Protein AF-0000000084952410 (afdb_homodimer)

Sequence (304 aa):
MELKVGDRIPNFTAKDTDGNVFDSRDFVGKKALVIYFYPKDNTPGCTTQACGFRDQYEDFKDLGAEVIGISGDDVSSHQKFARQYKLPFILLSDNDRKIRRLFGVPSNMFGLLPGRVTYVTDRNGEIKMIFDSMMASKHIPIALKAIKKLALMELKVGDRIPNFTAKDTDGNVFDSRDFVGKKALVIYFYPKDNTPGCTTQACGFRDQYEDFKDLGAEVIGISGDDVSSHQKFARQYKLPFILLSDNDRKIRRLFGVPSNMFGLLPGRVTYVTDRNGEIKMIFDSMMASKHIPIALKAIKKLAL

Organism: Flavobacterium frigoris (strain PS1) (NCBI:txid1086011)

InterPro domains:
  IPR000866 Alkyl hydroperoxide reductase subunit C/ Thiol specific antioxidant [PF00578] (5-128)
  IPR013766 Thioredoxin domain [PS51352] (3-152)
  IPR024706 Peroxiredoxin, AhpC-type [PIRSF000239] (2-131)
  IPR036249 Thioredoxin-like superfamily [SSF52833] (1-150)
  IPR050924 Thiol-specific peroxidase BCP/PrxQ [PTHR42801] (3-150)

pLDDT: mean 95.94, std 5.31, range [58.38, 98.88]

Radius of gyration: 19.44 Å; Cα contacts (8 Å, |Δi|>4): 656; chains: 2; bounding box: 35×58×41 Å

Secondary structure (DSSP, 8-state):
----TTPBPPP-EEE-TTS-EEEGGGTTTTSEEEEEE-S-TTSHHHHHHHHHHHHTHHHHHHTTEEEEEEES--HHHHHHHHHHHT--SEEEE-TTSHHHHHHT--EETTTTEE--EEEEE-TTSBEEEEEEES-GGGHHHHHHHHHHHHH-/----TTPBPPP-EEE-TTS-EEEGGGTTTTSEEEEEE-S-TT-HHHHHHHHHHHHTHHHHHHTTEEEEEEES--HHHHHHHHHHHT--SEEEE-TTSHHHHHHT--EETTTTEE--EEEEE-TTSBEEEEEEES-GGGHHHHHHHHHHHHH-

Nearest PDB structures (foldseek):
  3drn-assembly2_B  TM=9.759E-01  e=1.024E-19  Saccharolobus solfataricus
  5epf-assembly1_A  TM=9.332E-01  e=2.373E-16  Mycobacterium tuberculosis H37Rv
  3hjp-assembly2_D  TM=9.239E-01  e=1.757E-14  Saccharolobus solfataricus
  4xih-assembly1_B-2  TM=9.170E-01  e=6.051E-12  Mycobacterium tuberculosis CCDC5079
  1xvw-assembly1_B  TM=9.098E-01  e=6.435E-12  Mycobacterium tuberculosis

Solvent-accessible surface area (backbone atoms only — not comparable to full-atom values): 15767 Å² total; per-residue (Å²): 113,64,69,50,55,67,39,63,65,79,85,52,72,34,35,24,54,84,65,45,79,43,50,48,70,80,38,45,68,72,28,25,36,39,41,33,37,37,52,46,81,87,33,72,57,45,42,48,28,52,49,47,43,44,77,44,38,65,63,40,47,74,66,50,35,45,56,36,41,36,28,48,43,49,44,69,54,44,35,51,46,31,63,74,65,63,45,86,60,52,43,33,31,29,62,83,44,57,60,46,53,64,50,41,59,48,50,30,80,93,63,72,37,51,37,35,37,37,39,32,27,40,35,72,28,34,28,55,31,39,42,34,37,80,59,36,72,53,54,44,64,53,48,50,52,53,50,54,58,70,68,103,114,66,68,49,58,66,37,64,66,77,85,52,72,34,35,24,53,84,65,46,80,44,51,47,70,80,39,44,69,71,28,25,36,38,41,34,37,38,51,46,80,86,33,72,56,46,43,47,28,51,48,48,42,44,77,44,38,64,63,40,47,74,65,49,35,46,55,36,41,35,28,48,43,49,44,68,56,45,35,51,46,32,61,76,65,63,45,84,60,52,42,35,31,30,64,81,44,57,62,46,52,65,51,41,59,47,49,30,81,92,64,71,37,50,35,34,36,38,38,31,26,40,35,74,27,34,27,55,30,38,42,36,39,78,58,34,71,54,54,42,63,54,49,49,51,53,49,54,59,71,70,104

Foldseek 3Di:
DADDFQDFADWDWFAWLVRDIDTVVVQALQAKEKEKEFFDAPDDLQLLLQLLCQVCVVLCVVLRYAYEYEYLDDSPRNNCRCVVNVRPHIYGHPVVCVSVVSNVFDAPDVNNTTWIKIFIGGSNRGTHDIDTDSRRNVSNVVNSVSSVVNSD/DADDFQDFADWDWFAWLVRDIDTVVVQALQAKEKEKEFFDAPDDLQLLLQLLCQVCVVLQVVLRYAYEYEYLDDSPRNNCRCVVNVRPHIYGHPVVCPSVVSNVFDAPDVNNTTWIKIFIDGSNRGTHDIDTDSRRNVSNVVNSVSSVVNSD

Structure (mmCIF, N/CA/C/O backbone):
data_AF-0000000084952410-model_v1
#
loop_
_entity.id
_entity.type
_entity.pdbx_description
1 polymer 'thioredoxin-dependent peroxiredoxin'
#
loop_
_atom_site.group_PDB
_atom_site.id
_atom_site.type_symbol
_atom_site.label_atom_id
_atom_site.label_alt_id
_atom_site.label_comp_id
_atom_site.label_asym_id
_atom_site.label_entity_id
_atom_site.label_seq_id
_atom_site.pdbx_PDB_ins_code
_atom_site.Cartn_x
_atom_site.Cartn_y
_atom_site.Cartn_z
_atom_site.occupancy
_atom_site.B_iso_or_equiv
_atom_site.auth_seq_id
_atom_site.auth_comp_id
_atom_site.auth_asym_id
_atom_site.auth_atom_id
_atom_site.pdbx_PDB_model_num
ATOM 1 N N . MET A 1 1 ? 1.472 -11.469 12.977 1 58.38 1 MET A N 1
ATOM 2 C CA . MET A 1 1 ? 1.934 -10.094 12.852 1 58.38 1 MET A CA 1
ATOM 3 C C . MET A 1 1 ? 1.929 -9.648 11.391 1 58.38 1 MET A C 1
ATOM 5 O O . MET A 1 1 ? 2.174 -10.461 10.492 1 58.38 1 MET A O 1
ATOM 9 N N . GLU A 1 2 ? 1.369 -8.453 11.023 1 82 2 GLU A N 1
ATOM 10 C CA . GLU A 1 2 ? 1.293 -7.961 9.648 1 82 2 GLU A CA 1
ATOM 11 C C . GLU A 1 2 ? 2.674 -7.59 9.117 1 82 2 GLU A C 1
ATOM 13 O O . GLU A 1 2 ? 3.494 -7.027 9.844 1 82 2 GLU A O 1
ATOM 18 N N . LEU A 1 3 ? 2.982 -8.125 7.996 1 90.88 3 LEU A N 1
ATOM 19 C CA . LEU A 1 3 ? 4.258 -7.828 7.352 1 90.88 3 LEU A CA 1
ATOM 20 C C . LEU A 1 3 ? 4.332 -6.355 6.961 1 90.88 3 LEU A C 1
ATOM 22 O O . LEU A 1 3 ? 3.312 -5.742 6.641 1 90.88 3 LEU A O 1
ATOM 26 N N . LYS A 1 4 ? 5.52 -5.836 7.055 1 89.69 4 LYS A N 1
ATOM 27 C CA . LYS A 1 4 ? 5.789 -4.453 6.668 1 89.69 4 LYS A CA 1
ATOM 28 C C . LYS A 1 4 ? 6.977 -4.371 5.715 1 89.69 4 LYS A C 1
ATOM 30 O O . LYS A 1 4 ? 7.723 -5.34 5.559 1 89.69 4 LYS A O 1
ATOM 35 N N . VAL A 1 5 ? 7.105 -3.254 5.047 1 93.5 5 VAL A N 1
ATOM 36 C CA . VAL A 1 5 ? 8.266 -3.029 4.195 1 93.5 5 VAL A CA 1
ATOM 37 C C . VAL A 1 5 ? 9.547 -3.18 5.02 1 93.5 5 VAL A C 1
ATOM 39 O O . VAL A 1 5 ? 9.633 -2.686 6.145 1 93.5 5 VAL A O 1
ATOM 42 N N . GLY A 1 6 ? 10.516 -3.881 4.5 1 92.25 6 GLY A N 1
ATOM 43 C CA . GLY A 1 6 ? 11.758 -4.184 5.203 1 92.25 6 GLY A CA 1
ATOM 44 C C . GLY A 1 6 ? 11.797 -5.594 5.762 1 92.25 6 GLY A C 1
ATOM 45 O O . GLY A 1 6 ? 12.875 -6.125 6.043 1 92.25 6 GLY A O 1
ATOM 46 N N . ASP A 1 7 ? 10.641 -6.176 6.016 1 93.19 7 ASP A N 1
ATOM 47 C CA . ASP A 1 7 ? 10.555 -7.559 6.48 1 93.19 7 ASP A CA 1
ATOM 48 C C . ASP A 1 7 ? 10.875 -8.539 5.352 1 93.19 7 ASP A C 1
ATOM 50 O O . ASP A 1 7 ? 10.664 -8.227 4.176 1 93.19 7 ASP A O 1
ATOM 54 N N . ARG A 1 8 ? 11.383 -9.68 5.711 1 95.81 8 ARG A N 1
ATOM 55 C CA . ARG A 1 8 ? 11.477 -10.789 4.773 1 95.81 8 ARG A CA 1
ATOM 56 C C . ARG A 1 8 ? 10.18 -11.594 4.75 1 95.81 8 ARG A C 1
ATOM 58 O O . ARG A 1 8 ? 9.586 -11.844 5.797 1 95.81 8 ARG A O 1
ATOM 65 N N . ILE A 1 9 ? 9.789 -11.93 3.566 1 97.44 9 ILE A N 1
ATOM 66 C CA . ILE A 1 9 ? 8.57 -12.734 3.504 1 97.44 9 ILE A CA 1
ATOM 67 C C . ILE A 1 9 ? 8.82 -14.094 4.148 1 97.44 9 ILE A C 1
ATOM 69 O O . ILE A 1 9 ? 9.938 -14.609 4.113 1 97.44 9 ILE A O 1
ATOM 73 N N . PRO A 1 10 ? 7.758 -14.672 4.758 1 97.5 10 PRO A N 1
ATOM 74 C CA . PRO A 1 10 ? 7.879 -16.016 5.316 1 97.5 10 PRO A CA 1
ATOM 75 C C . PRO A 1 10 ? 7.973 -17.094 4.242 1 97.5 10 PRO A C 1
ATOM 77 O O . PRO A 1 10 ? 7.57 -16.875 3.098 1 97.5 10 PRO A O 1
ATOM 80 N N . ASN A 1 11 ? 8.547 -18.266 4.695 1 97.88 11 ASN A N 1
ATOM 81 C CA . ASN A 1 11 ? 8.477 -19.438 3.826 1 97.88 11 ASN A CA 1
ATOM 82 C C . ASN A 1 11 ? 7.066 -20 3.77 1 97.88 11 ASN A C 1
ATOM 84 O O . ASN A 1 11 ? 6.367 -20.047 4.785 1 97.88 11 ASN A O 1
ATOM 88 N N . PHE A 1 12 ? 6.656 -20.375 2.578 1 98.44 12 PHE A N 1
ATOM 89 C CA . PHE A 1 12 ? 5.352 -21.016 2.447 1 98.44 12 PHE A CA 1
ATOM 90 C C . PHE A 1 12 ? 5.32 -21.938 1.241 1 98.44 12 PHE A C 1
ATOM 92 O O . PHE A 1 12 ? 6.156 -21.828 0.342 1 98.44 12 PHE A O 1
ATOM 99 N N . THR A 1 13 ? 4.43 -22.859 1.282 1 98.44 13 THR A N 1
ATOM 100 C CA . THR A 1 13 ? 4.152 -23.781 0.184 1 98.44 13 THR A CA 1
ATOM 101 C C . THR A 1 13 ? 2.666 -23.781 -0.158 1 98.44 13 THR A C 1
ATOM 103 O O . THR A 1 13 ? 1.83 -23.453 0.684 1 98.44 13 THR A O 1
ATOM 106 N N . ALA A 1 14 ? 2.363 -24.125 -1.396 1 98.5 14 ALA A N 1
ATOM 107 C CA . ALA A 1 14 ? 0.986 -24.266 -1.861 1 98.5 14 ALA A CA 1
ATOM 108 C C . ALA A 1 14 ? 0.928 -25 -3.193 1 98.5 14 ALA A C 1
ATOM 110 O O . ALA A 1 14 ? 1.946 -25.156 -3.873 1 98.5 14 ALA A O 1
ATOM 111 N N . LYS A 1 15 ? -0.226 -25.453 -3.477 1 98.31 15 LYS A N 1
ATOM 112 C CA . LYS A 1 15 ? -0.4 -26.109 -4.77 1 98.31 15 LYS A CA 1
ATOM 113 C C . LYS A 1 15 ? -0.623 -25.078 -5.879 1 98.31 15 LYS A C 1
ATOM 115 O O . LYS A 1 15 ? -1.338 -24.094 -5.688 1 98.31 15 LYS A O 1
ATOM 120 N N . ASP A 1 16 ? 0.068 -25.359 -7.055 1 97.88 16 ASP A N 1
ATOM 121 C CA . ASP A 1 16 ? -0.177 -24.531 -8.227 1 97.88 16 ASP A CA 1
ATOM 122 C C . ASP A 1 16 ? -1.273 -25.125 -9.109 1 97.88 16 ASP A C 1
ATOM 124 O O . ASP A 1 16 ? -1.94 -26.094 -8.711 1 97.88 16 ASP A O 1
ATOM 128 N N . THR A 1 17 ? -1.481 -24.531 -10.258 1 96.94 17 THR A N 1
ATOM 129 C CA . THR A 1 17 ? -2.592 -24.891 -11.133 1 96.94 17 THR A CA 1
ATOM 130 C C . THR A 1 17 ? -2.408 -26.312 -11.672 1 96.94 17 THR A C 1
ATOM 132 O O . THR A 1 17 ? -3.365 -26.938 -12.141 1 96.94 17 THR A O 1
ATOM 135 N N . ASP A 1 18 ? -1.24 -26.812 -11.656 1 95.06 18 ASP A N 1
ATOM 136 C CA . ASP A 1 18 ? -0.966 -28.172 -12.148 1 95.06 18 ASP A CA 1
ATOM 137 C C . ASP A 1 18 ? -0.956 -29.172 -11 1 95.06 18 ASP A C 1
ATOM 139 O O . ASP A 1 18 ? -0.696 -30.359 -11.211 1 95.06 18 ASP A O 1
ATOM 143 N N . GLY A 1 19 ? -1.154 -28.688 -9.891 1 94.44 19 GLY A N 1
ATOM 144 C CA . GLY A 1 19 ? -1.17 -29.547 -8.727 1 94.44 19 GLY A CA 1
ATOM 145 C C . GLY A 1 19 ? 0.206 -29.766 -8.117 1 94.44 19 GLY A C 1
ATOM 146 O O . GLY A 1 19 ? 0.355 -30.516 -7.152 1 94.44 19 GLY A O 1
ATOM 147 N N . ASN A 1 20 ? 1.207 -29.156 -8.672 1 96.44 20 ASN A N 1
ATOM 148 C CA . ASN A 1 20 ? 2.555 -29.234 -8.117 1 96.44 20 ASN A CA 1
ATOM 149 C C . ASN A 1 20 ? 2.711 -28.359 -6.879 1 96.44 20 ASN A C 1
ATOM 151 O O . ASN A 1 20 ? 2.018 -27.344 -6.738 1 96.44 20 ASN A O 1
ATOM 155 N N . VAL A 1 21 ? 3.621 -28.781 -6.004 1 97.62 21 VAL A N 1
ATOM 156 C CA . VAL A 1 21 ? 3.887 -28 -4.805 1 97.62 21 VAL A CA 1
ATOM 157 C C . VAL A 1 21 ? 4.84 -26.844 -5.137 1 97.62 21 VAL A C 1
ATOM 159 O O . VAL A 1 21 ? 5.965 -27.078 -5.582 1 97.62 21 VAL A O 1
ATOM 162 N N . PHE A 1 22 ? 4.328 -25.734 -5.07 1 97.94 22 PHE A N 1
ATOM 163 C CA . PHE A 1 22 ? 5.145 -24.531 -5.09 1 97.94 22 PHE A CA 1
ATOM 164 C C . PHE A 1 22 ? 5.824 -24.312 -3.744 1 97.94 22 PHE A C 1
ATOM 166 O O . PHE A 1 22 ? 5.199 -24.469 -2.695 1 97.94 22 PHE A O 1
ATOM 173 N N . ASP A 1 23 ? 7.086 -23.984 -3.721 1 98.44 23 ASP A N 1
ATOM 174 C CA . ASP A 1 23 ? 7.848 -23.609 -2.531 1 98.44 23 ASP A CA 1
ATOM 175 C C . ASP A 1 23 ? 8.523 -22.25 -2.709 1 98.44 23 ASP A C 1
ATOM 177 O O . ASP A 1 23 ? 9.344 -22.078 -3.607 1 98.44 23 ASP A O 1
ATOM 181 N N . SER A 1 24 ? 8.195 -21.328 -1.803 1 98.31 24 SER A N 1
ATOM 182 C CA . SER A 1 24 ? 8.742 -19.984 -1.905 1 98.31 24 SER A CA 1
ATOM 183 C C . SER A 1 24 ? 10.266 -20 -1.846 1 98.31 24 SER A C 1
ATOM 185 O O . SER A 1 24 ? 10.93 -19.125 -2.414 1 98.31 24 SER A O 1
ATOM 187 N N . ARG A 1 25 ? 10.852 -20.922 -1.271 1 97.56 25 ARG A N 1
ATOM 188 C CA . ARG A 1 25 ? 12.297 -21.016 -1.117 1 97.56 25 ARG A CA 1
ATOM 189 C C . ARG A 1 25 ? 12.977 -21.234 -2.463 1 97.56 25 ARG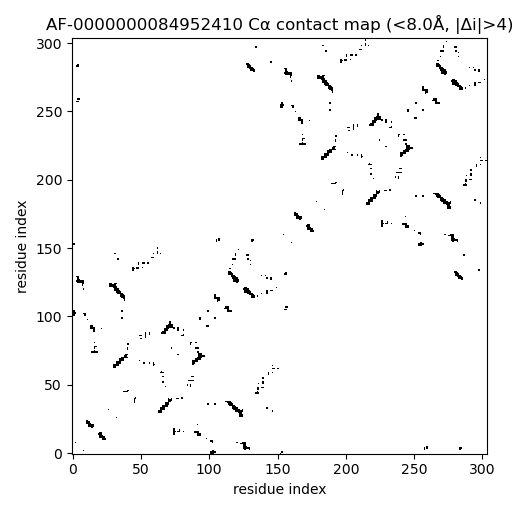 A C 1
ATOM 191 O O . ARG A 1 25 ? 14.18 -20.984 -2.607 1 97.56 25 ARG A O 1
ATOM 198 N N . ASP A 1 26 ? 12.219 -21.781 -3.365 1 97.62 26 ASP A N 1
ATOM 199 C CA . ASP A 1 26 ? 12.758 -22.016 -4.703 1 97.62 26 ASP A CA 1
ATOM 200 C C . ASP A 1 26 ? 12.914 -20.703 -5.469 1 97.62 26 ASP A C 1
ATOM 202 O O . ASP A 1 26 ? 13.578 -20.656 -6.508 1 97.62 26 ASP A O 1
ATOM 206 N N . PHE A 1 27 ? 12.344 -19.641 -5.016 1 97.25 27 PHE A N 1
ATOM 207 C CA . PHE A 1 27 ? 12.328 -18.375 -5.746 1 97.25 27 PHE A CA 1
ATOM 208 C C . PHE A 1 27 ? 13.102 -17.297 -4.992 1 97.25 27 PHE A C 1
ATOM 210 O O . PHE A 1 27 ? 13.766 -16.469 -5.602 1 97.25 27 PHE A O 1
ATOM 217 N N . VAL A 1 28 ? 12.961 -17.328 -3.633 1 97.06 28 VAL A N 1
ATOM 218 C CA . VAL A 1 28 ? 13.695 -16.391 -2.801 1 97.06 28 VAL A CA 1
ATOM 219 C C . VAL A 1 28 ? 15.195 -16.625 -2.959 1 97.06 28 VAL A C 1
ATOM 221 O O . VAL A 1 28 ? 15.664 -17.766 -2.918 1 97.06 28 VAL A O 1
ATOM 224 N N . GLY A 1 29 ? 15.938 -15.562 -3.164 1 96.19 29 GLY A N 1
ATOM 225 C CA . GLY A 1 29 ? 17.359 -15.68 -3.443 1 96.19 29 GLY A CA 1
ATOM 226 C C . GLY A 1 29 ? 17.672 -15.711 -4.926 1 96.19 29 GLY A C 1
ATOM 227 O O . GLY A 1 29 ? 18.844 -15.648 -5.32 1 96.19 29 GLY A O 1
ATOM 228 N N . LYS A 1 30 ? 16.625 -15.773 -5.746 1 96.69 30 LYS A N 1
ATOM 229 C CA . LYS A 1 30 ? 16.844 -15.93 -7.184 1 96.69 30 LYS A CA 1
ATOM 230 C C . LYS A 1 30 ? 16.188 -14.789 -7.961 1 96.69 30 LYS A C 1
ATOM 232 O O . LYS A 1 30 ? 16.812 -14.188 -8.828 1 96.69 30 LYS A O 1
ATOM 237 N N . LYS A 1 31 ? 14.945 -14.469 -7.641 1 97.12 31 LYS A N 1
ATOM 238 C CA . LYS A 1 31 ? 14.164 -13.492 -8.398 1 97.12 31 LYS A CA 1
ATOM 239 C C . LYS A 1 31 ? 13.43 -12.539 -7.465 1 97.12 31 LYS A C 1
ATOM 241 O O . LYS A 1 31 ? 13.102 -12.891 -6.332 1 97.12 31 LYS A O 1
ATOM 246 N N . ALA A 1 32 ? 13.195 -11.32 -8.016 1 98.38 32 ALA A N 1
ATOM 247 C CA . ALA A 1 32 ? 12.18 -10.484 -7.387 1 98.38 32 ALA A CA 1
ATOM 248 C C . ALA A 1 32 ? 10.789 -11.109 -7.531 1 98.38 32 ALA A C 1
ATOM 250 O O . ALA A 1 32 ? 10.523 -11.828 -8.5 1 98.38 32 ALA A O 1
ATOM 251 N N . LEU A 1 33 ? 9.945 -10.859 -6.484 1 98.75 33 LEU A N 1
ATOM 252 C CA . LEU A 1 33 ? 8.609 -11.453 -6.516 1 98.75 33 LEU A CA 1
ATOM 253 C C . LEU A 1 33 ? 7.531 -10.375 -6.457 1 98.75 33 LEU A C 1
ATOM 255 O O . LEU A 1 33 ? 7.664 -9.398 -5.715 1 98.75 33 LEU A O 1
ATOM 259 N N . VAL A 1 34 ? 6.543 -10.5 -7.301 1 98.88 34 VAL A N 1
ATOM 260 C CA . VAL A 1 34 ? 5.254 -9.836 -7.156 1 98.88 34 VAL A CA 1
ATOM 261 C C . VAL A 1 34 ? 4.207 -10.836 -6.672 1 98.88 34 VAL A C 1
ATOM 263 O O . VAL A 1 34 ? 3.797 -11.727 -7.422 1 98.88 34 VAL A O 1
ATOM 266 N N . ILE A 1 35 ? 3.824 -10.695 -5.387 1 98.88 35 ILE A N 1
ATOM 267 C CA . ILE A 1 35 ? 2.844 -11.586 -4.773 1 98.88 35 ILE A CA 1
ATOM 268 C C . ILE A 1 35 ? 1.545 -10.82 -4.516 1 98.88 35 ILE A C 1
ATOM 270 O O . ILE A 1 35 ? 1.508 -9.914 -3.689 1 98.88 35 ILE A O 1
ATOM 274 N N . TYR A 1 36 ? 0.529 -11.188 -5.266 1 98.81 36 TYR A N 1
ATOM 275 C CA . TYR A 1 36 ? -0.722 -10.469 -5.043 1 98.81 36 TYR A CA 1
ATOM 276 C C . TYR A 1 36 ? -1.809 -11.414 -4.539 1 98.81 36 TYR A C 1
ATOM 278 O O . TYR A 1 36 ? -1.979 -12.516 -5.07 1 98.81 36 TYR A O 1
ATOM 286 N N . PHE A 1 37 ? -2.453 -10.992 -3.467 1 98.56 37 PHE A N 1
ATOM 287 C CA . PHE A 1 37 ? -3.602 -11.672 -2.883 1 98.56 37 PHE A CA 1
ATOM 288 C C . PHE A 1 37 ? -4.906 -11.078 -3.402 1 98.56 37 PHE A C 1
ATOM 290 O O . PHE A 1 37 ? -5.031 -9.859 -3.529 1 98.56 37 PHE A O 1
ATOM 297 N N . TYR A 1 38 ? -5.859 -11.945 -3.725 1 98.19 38 TYR A N 1
ATOM 298 C CA . TYR A 1 38 ? -7.156 -11.492 -4.219 1 98.19 38 TYR A CA 1
ATOM 299 C C . TYR A 1 38 ? -8.281 -12.391 -3.717 1 98.19 38 TYR A C 1
ATOM 301 O O . TYR A 1 38 ? -8.039 -13.523 -3.309 1 98.19 38 TYR A O 1
ATOM 309 N N . PRO A 1 39 ? -9.547 -11.914 -3.791 1 97.25 39 PRO A N 1
ATOM 310 C CA . PRO A 1 39 ? -10.625 -12.609 -3.088 1 97.25 39 PRO A CA 1
ATOM 311 C C . PRO A 1 39 ? -11.023 -13.922 -3.768 1 97.25 39 PRO A C 1
ATOM 313 O O . PRO A 1 39 ? -11.07 -14.969 -3.117 1 97.25 39 PRO A O 1
ATOM 316 N N . LYS A 1 40 ? -11.305 -13.797 -5.012 1 97.5 40 LYS A N 1
ATOM 317 C CA . LYS A 1 40 ? -11.992 -14.945 -5.598 1 97.5 40 LYS A CA 1
ATOM 318 C C . LYS A 1 40 ? -11.844 -14.953 -7.117 1 97.5 40 LYS A C 1
ATOM 320 O O . LYS A 1 40 ? -12.031 -13.922 -7.77 1 97.5 40 LYS A O 1
ATOM 325 N N . ASP A 1 41 ? -11.625 -16.156 -7.605 1 98.25 41 ASP A N 1
ATOM 326 C CA . ASP A 1 41 ? -11.555 -16.328 -9.055 1 98.25 41 ASP A CA 1
ATOM 327 C C . ASP A 1 41 ? -12.883 -15.961 -9.711 1 98.25 41 ASP A C 1
ATOM 329 O O . ASP A 1 41 ? -13.945 -16.109 -9.109 1 98.25 41 ASP A O 1
ATOM 333 N N . ASN A 1 42 ? -12.648 -15.453 -11 1 97.94 42 ASN A N 1
ATOM 334 C CA . ASN A 1 42 ? -13.781 -15.25 -11.891 1 97.94 42 ASN A CA 1
ATOM 335 C C . ASN A 1 42 ? -14.766 -14.227 -11.328 1 97.94 42 ASN A C 1
ATOM 337 O O . ASN A 1 42 ? -15.977 -14.406 -11.438 1 97.94 42 ASN A O 1
ATOM 341 N N . THR A 1 43 ? -14.281 -13.297 -10.57 1 97.19 43 THR A N 1
ATOM 342 C CA . THR A 1 43 ? -15.016 -12.102 -10.18 1 97.19 43 THR A CA 1
ATOM 343 C C . THR A 1 43 ? -14.43 -10.859 -10.852 1 97.19 43 THR A C 1
ATOM 345 O O . THR A 1 43 ? -13.25 -10.844 -11.219 1 97.19 43 THR A O 1
ATOM 348 N N . PRO A 1 44 ? -15.273 -9.922 -11.109 1 96.75 44 PRO A N 1
ATOM 349 C CA . PRO A 1 44 ? -14.867 -8.812 -11.977 1 96.75 44 PRO A CA 1
ATOM 350 C C . PRO A 1 44 ? -13.555 -8.172 -11.539 1 96.75 44 PRO A C 1
ATOM 352 O O . PRO A 1 44 ? -12.617 -8.062 -12.336 1 96.75 44 PRO A O 1
ATOM 355 N N . GLY A 1 45 ? -13.406 -7.73 -10.305 1 96.62 45 GLY A N 1
ATOM 356 C CA . GLY A 1 45 ? -12.188 -7.094 -9.828 1 96.62 45 GLY A CA 1
ATOM 357 C C . GLY A 1 45 ? -10.969 -7.996 -9.922 1 96.62 45 GLY A C 1
ATOM 358 O O . GLY A 1 45 ? -9.898 -7.559 -10.352 1 96.62 45 GLY A O 1
ATOM 359 N N . CYS A 1 46 ? -11.18 -9.203 -9.57 1 98.06 46 CYS A N 1
ATOM 360 C CA . CYS A 1 46 ? -10.078 -10.164 -9.602 1 98.06 46 CYS A CA 1
ATOM 361 C C . CYS A 1 46 ? -9.68 -10.484 -11.039 1 98.06 46 CYS A C 1
ATOM 363 O O . CYS A 1 46 ? -8.5 -10.656 -11.336 1 98.06 46 CYS A O 1
ATOM 365 N N . THR A 1 47 ? -10.633 -10.578 -11.898 1 98.62 47 THR A N 1
ATOM 366 C CA . THR A 1 47 ? -10.375 -10.797 -13.32 1 98.62 47 THR A CA 1
ATOM 367 C C . THR A 1 47 ? -9.609 -9.617 -13.914 1 98.62 47 THR A C 1
ATOM 369 O O . THR A 1 47 ? -8.625 -9.805 -14.633 1 98.62 47 THR A O 1
ATOM 372 N N . THR A 1 48 ? -10.055 -8.445 -13.555 1 98.5 48 THR A N 1
ATOM 373 C CA . THR A 1 48 ? -9.383 -7.234 -14.016 1 98.5 48 THR A CA 1
ATOM 374 C C . THR A 1 48 ? -7.922 -7.227 -13.578 1 98.5 48 THR A C 1
ATOM 376 O O . THR A 1 48 ? -7.031 -6.914 -14.367 1 98.5 48 THR A O 1
ATOM 379 N N . GLN A 1 49 ? -7.707 -7.527 -12.391 1 98.69 49 GLN A N 1
ATOM 380 C CA . GLN A 1 49 ? -6.355 -7.551 -11.836 1 98.69 49 GLN A CA 1
ATOM 381 C C . GLN A 1 49 ? -5.5 -8.609 -12.531 1 98.69 49 GLN A C 1
ATOM 383 O O . GLN A 1 49 ? -4.387 -8.32 -12.977 1 98.69 49 GLN A O 1
ATOM 388 N N . ALA A 1 50 ? -6 -9.82 -12.633 1 98.81 50 ALA A N 1
ATOM 389 C CA . ALA A 1 50 ? -5.27 -10.922 -13.266 1 98.81 50 ALA A CA 1
ATOM 390 C C . ALA A 1 50 ? -4.941 -10.602 -14.719 1 98.81 50 ALA A C 1
ATOM 392 O O . ALA A 1 50 ? -3.809 -10.797 -15.164 1 98.81 50 ALA A O 1
ATOM 393 N N . CYS A 1 51 ? -5.902 -10.078 -15.398 1 98.88 51 CYS A N 1
ATOM 394 C CA . CYS A 1 51 ? -5.688 -9.75 -16.797 1 98.88 51 CYS A CA 1
ATOM 395 C C . CYS A 1 51 ? -4.707 -8.594 -16.938 1 98.88 51 CYS A C 1
ATOM 397 O O . CYS A 1 51 ? -3.93 -8.547 -17.891 1 98.88 51 CYS A O 1
ATOM 399 N N . GLY A 1 52 ? -4.766 -7.668 -16.047 1 98.81 52 GLY A N 1
ATOM 400 C CA . GLY A 1 52 ? -3.764 -6.617 -16.047 1 98.81 52 GLY A CA 1
ATOM 401 C C . GLY A 1 52 ? -2.348 -7.141 -15.891 1 98.81 52 GLY A C 1
ATOM 402 O O . GLY A 1 52 ? -1.446 -6.727 -16.625 1 98.81 52 GLY A O 1
ATOM 403 N N . PHE A 1 53 ? -2.16 -8.031 -14.914 1 98.88 53 PHE A N 1
ATOM 404 C CA . PHE A 1 53 ? -0.851 -8.656 -14.742 1 98.88 53 PHE A CA 1
ATOM 405 C C . PHE A 1 53 ? -0.468 -9.453 -15.977 1 98.88 53 PHE A C 1
ATOM 407 O O . PHE A 1 53 ? 0.695 -9.461 -16.391 1 98.88 53 PHE A O 1
ATOM 414 N N . ARG A 1 54 ? -1.453 -10.172 -16.562 1 98.75 54 ARG A N 1
ATOM 415 C CA . ARG A 1 54 ? -1.216 -10.898 -17.797 1 98.75 54 ARG A CA 1
ATOM 416 C C . ARG A 1 54 ? -0.712 -9.969 -18.891 1 98.75 54 ARG A C 1
ATOM 418 O O . ARG A 1 54 ? 0.287 -10.266 -19.562 1 98.75 54 ARG A O 1
ATOM 425 N N . ASP A 1 55 ? -1.386 -8.883 -19.078 1 98.75 55 ASP A N 1
ATOM 426 C CA . ASP A 1 55 ? -1.117 -7.965 -20.188 1 98.75 55 ASP A CA 1
ATOM 427 C C . ASP A 1 55 ? 0.263 -7.328 -20.047 1 98.75 55 ASP A C 1
ATOM 429 O O . ASP A 1 55 ? 0.85 -6.883 -21.031 1 98.75 55 ASP A O 1
ATOM 433 N N . GLN A 1 56 ? 0.771 -7.281 -18.859 1 98.44 56 GLN A N 1
ATOM 434 C CA . GLN A 1 56 ? 2.09 -6.699 -18.625 1 98.44 56 GLN A CA 1
ATOM 435 C C . GLN A 1 56 ? 3.084 -7.758 -18.172 1 98.44 56 GLN A C 1
ATOM 437 O O . GLN A 1 56 ? 4.148 -7.43 -17.641 1 98.44 56 GLN A O 1
ATOM 442 N N . TYR A 1 57 ? 2.773 -8.953 -18.359 1 98.5 57 TYR A N 1
ATOM 443 C CA . TYR A 1 57 ? 3.559 -10.055 -17.812 1 98.5 57 TYR A CA 1
ATOM 444 C C . TYR A 1 57 ? 4.98 -10.039 -18.359 1 98.5 57 TYR A C 1
ATOM 446 O O . TYR A 1 57 ? 5.941 -10.242 -17.625 1 98.5 57 TYR A O 1
ATOM 454 N N . GLU A 1 58 ? 5.137 -9.812 -19.641 1 98.19 58 GLU A N 1
ATOM 455 C CA . GLU A 1 58 ? 6.453 -9.812 -20.266 1 98.19 58 GLU A CA 1
ATOM 456 C C . GLU A 1 58 ? 7.336 -8.711 -19.688 1 98.19 58 GLU A C 1
ATOM 458 O O . GLU A 1 58 ? 8.555 -8.875 -19.578 1 98.19 58 GLU A O 1
ATOM 463 N N . ASP A 1 59 ? 6.746 -7.59 -19.344 1 98.25 59 ASP A N 1
ATOM 464 C CA . ASP A 1 59 ? 7.5 -6.516 -18.703 1 98.25 59 ASP A CA 1
ATOM 465 C C . ASP A 1 59 ? 8.109 -6.977 -17.375 1 98.25 59 ASP A C 1
ATOM 467 O O . ASP A 1 59 ? 9.273 -6.699 -17.094 1 98.25 59 ASP A O 1
ATOM 471 N N . PHE A 1 60 ? 7.348 -7.668 -16.578 1 98.44 60 PHE A N 1
ATOM 472 C CA . PHE A 1 60 ? 7.836 -8.203 -15.32 1 98.44 60 PHE A CA 1
ATOM 473 C C . PHE A 1 60 ? 8.93 -9.234 -15.555 1 98.44 60 PHE A C 1
ATOM 475 O O . PHE A 1 60 ? 9.977 -9.203 -14.898 1 98.44 60 PHE A O 1
ATOM 482 N N . LYS A 1 61 ? 8.672 -10.117 -16.484 1 97.31 61 LYS A N 1
ATOM 483 C CA . LYS A 1 61 ? 9.617 -11.188 -16.812 1 97.31 61 LYS A CA 1
ATOM 484 C C . LYS A 1 61 ? 10.945 -10.617 -17.297 1 97.31 61 LYS A C 1
ATOM 486 O O . LYS A 1 61 ? 12.016 -11.086 -16.891 1 97.31 61 LYS A O 1
ATOM 491 N N . ASP A 1 62 ? 10.852 -9.633 -18.125 1 97.75 62 ASP A N 1
ATOM 492 C CA . ASP A 1 62 ? 12.047 -9.016 -18.688 1 97.75 62 ASP A CA 1
ATOM 493 C C . ASP A 1 62 ? 12.891 -8.359 -17.594 1 97.75 62 ASP A C 1
ATOM 495 O O . ASP A 1 62 ? 14.117 -8.273 -17.734 1 97.75 62 ASP A O 1
ATOM 499 N N . LEU A 1 63 ? 12.273 -7.965 -16.594 1 97.69 63 LEU A N 1
ATOM 500 C CA . LEU A 1 63 ? 12.977 -7.316 -15.492 1 97.69 63 LEU A CA 1
ATOM 501 C C . LEU A 1 63 ? 13.43 -8.336 -14.453 1 97.69 63 LEU A C 1
ATOM 503 O O . LEU A 1 63 ? 13.992 -7.973 -13.422 1 97.69 63 LEU A O 1
ATOM 507 N N . GLY A 1 64 ? 13.109 -9.562 -14.688 1 96.94 64 GLY A N 1
ATOM 508 C CA . GLY A 1 64 ? 13.594 -10.656 -13.852 1 96.94 64 GLY A CA 1
ATOM 509 C C . GLY A 1 64 ? 12.664 -10.969 -12.688 1 96.94 64 GLY A C 1
ATOM 510 O O . GLY A 1 64 ? 13.07 -11.617 -11.727 1 96.94 64 GLY A O 1
ATOM 511 N N . ALA A 1 65 ? 11.438 -10.523 -12.758 1 98.31 65 ALA A N 1
ATOM 512 C CA . ALA A 1 65 ? 10.5 -10.727 -11.656 1 98.31 65 ALA A CA 1
ATOM 513 C C . ALA A 1 65 ? 9.562 -11.898 -11.945 1 98.31 65 ALA A C 1
ATOM 515 O O . ALA A 1 65 ? 9.273 -12.195 -13.109 1 98.31 65 ALA A O 1
ATOM 516 N N . GLU A 1 66 ? 9.102 -12.586 -10.875 1 98.19 66 GLU A N 1
ATOM 517 C CA . GLU A 1 66 ? 8.055 -13.609 -10.93 1 98.19 66 GLU A CA 1
ATOM 518 C C . GLU A 1 66 ? 6.738 -13.078 -10.375 1 98.19 66 GLU A C 1
ATOM 520 O O . GLU A 1 66 ? 6.711 -12.461 -9.312 1 98.19 66 GLU A O 1
ATOM 525 N N . VAL A 1 67 ? 5.703 -13.273 -11.117 1 98.81 67 VAL A N 1
ATOM 526 C CA . VAL A 1 67 ? 4.375 -12.859 -10.68 1 98.81 67 VAL A CA 1
ATOM 527 C C . VAL A 1 67 ? 3.615 -14.07 -10.125 1 98.81 67 VAL A C 1
ATOM 529 O O . VAL A 1 67 ? 3.527 -15.109 -10.789 1 98.81 67 VAL A O 1
ATOM 532 N N . ILE A 1 68 ? 3.068 -13.922 -8.883 1 98.81 68 ILE A N 1
ATOM 533 C CA . ILE A 1 68 ? 2.361 -15 -8.195 1 98.81 68 ILE A CA 1
ATOM 534 C C . ILE A 1 68 ? 1.029 -14.484 -7.66 1 98.81 68 ILE A C 1
ATOM 536 O O . ILE A 1 68 ? 1 -13.555 -6.844 1 98.81 68 ILE A O 1
ATOM 540 N N . GLY A 1 69 ? -0.047 -15.094 -8.141 1 98.81 69 GLY A N 1
ATOM 541 C CA . GLY A 1 69 ? -1.359 -14.812 -7.586 1 98.81 69 GLY A CA 1
ATOM 542 C C . GLY A 1 69 ? -1.807 -15.836 -6.562 1 98.81 69 GLY A C 1
ATOM 543 O O . GLY A 1 69 ? -1.58 -17.031 -6.742 1 98.81 69 GLY A O 1
ATOM 544 N N . ILE A 1 70 ? -2.414 -15.297 -5.441 1 98.81 70 ILE A N 1
ATOM 545 C CA . ILE A 1 70 ? -2.828 -16.203 -4.375 1 98.81 70 ILE A CA 1
ATOM 546 C C . ILE A 1 70 ? -4.258 -15.883 -3.949 1 98.81 70 ILE A C 1
ATOM 548 O O . ILE A 1 70 ? -4.59 -14.727 -3.686 1 98.81 70 ILE A O 1
ATOM 552 N N . SER A 1 71 ? -5.121 -16.859 -3.941 1 98.44 71 SER A N 1
ATOM 553 C CA . SER A 1 71 ? -6.441 -16.75 -3.332 1 98.44 71 SER A CA 1
ATOM 554 C C . SER A 1 71 ? -6.84 -18.047 -2.627 1 98.44 71 SER A C 1
ATOM 556 O O . SER A 1 71 ? -6.105 -19.031 -2.666 1 98.44 71 SER A O 1
ATOM 558 N N . GLY A 1 72 ? -7.973 -18 -1.947 1 97.44 72 GLY A N 1
ATOM 559 C CA . GLY A 1 72 ? -8.461 -19.156 -1.223 1 97.44 72 GLY A CA 1
ATOM 560 C C . GLY A 1 72 ? -9.125 -20.188 -2.121 1 97.44 72 GLY A C 1
ATOM 561 O O . GLY A 1 72 ? -9.609 -21.219 -1.644 1 97.44 72 GLY A O 1
ATOM 562 N N . ASP A 1 73 ? -9.203 -19.969 -3.414 1 98.12 73 ASP A N 1
ATOM 563 C CA . ASP A 1 73 ? -9.828 -20.891 -4.363 1 98.12 73 ASP A CA 1
ATOM 564 C C . ASP A 1 73 ? -9.023 -22.188 -4.473 1 98.12 73 ASP A C 1
ATOM 566 O O . ASP A 1 73 ? -7.836 -22.219 -4.152 1 98.12 73 ASP A O 1
ATOM 570 N N . ASP A 1 74 ? -9.688 -23.25 -4.902 1 97.88 74 ASP A N 1
ATOM 571 C CA . ASP A 1 74 ? -8.992 -24.531 -5.027 1 97.88 74 ASP A CA 1
ATOM 572 C C . ASP A 1 74 ? -8.266 -24.625 -6.363 1 97.88 74 ASP A C 1
ATOM 574 O O . ASP A 1 74 ? -8.375 -23.734 -7.207 1 97.88 74 ASP A O 1
ATOM 578 N N . VAL A 1 75 ? -7.516 -25.719 -6.484 1 98.25 75 VAL A N 1
ATOM 579 C CA . VAL A 1 75 ? -6.664 -25.922 -7.648 1 98.25 75 VAL A CA 1
ATOM 580 C C . VAL A 1 75 ? -7.516 -25.953 -8.914 1 98.25 75 VAL A C 1
ATOM 582 O O . VAL A 1 75 ? -7.148 -25.359 -9.93 1 98.25 75 VAL A O 1
ATOM 585 N N . SER A 1 76 ? -8.633 -26.609 -8.844 1 98.25 76 SER A N 1
ATOM 586 C CA . SER A 1 76 ? -9.508 -26.703 -10.008 1 98.25 76 SER A CA 1
ATOM 587 C C . SER A 1 76 ? -10.008 -25.344 -10.445 1 98.25 76 SER A C 1
ATOM 589 O O . SER A 1 76 ? -10.055 -25.047 -11.641 1 98.25 76 SER A O 1
ATOM 591 N N . SER A 1 77 ? -10.391 -24.531 -9.57 1 98.5 77 SER A N 1
ATOM 592 C CA . SER A 1 77 ? -10.828 -23.172 -9.875 1 98.5 77 SER A CA 1
ATOM 593 C C . SER A 1 77 ? -9.711 -22.344 -10.508 1 98.5 77 SER A C 1
ATOM 595 O O . SER A 1 77 ? -9.93 -21.641 -11.5 1 98.5 77 SER A O 1
ATOM 597 N N . HIS A 1 78 ? -8.531 -22.453 -9.953 1 98.69 78 HIS A N 1
ATOM 598 C CA . HIS A 1 78 ? -7.379 -21.734 -10.508 1 98.69 78 HIS A CA 1
ATOM 599 C C . HIS A 1 78 ? -7.098 -22.188 -11.938 1 98.69 78 HIS A C 1
ATOM 601 O O . HIS A 1 78 ? -6.77 -21.359 -12.797 1 98.69 78 HIS A O 1
ATOM 607 N N . GLN A 1 79 ? -7.18 -23.5 -12.117 1 98.12 79 GLN A N 1
ATOM 608 C CA . GLN A 1 79 ? -6.945 -24.031 -13.461 1 98.12 79 GLN A CA 1
ATOM 609 C C . GLN A 1 79 ? -7.922 -23.438 -14.469 1 98.12 79 GLN A C 1
ATOM 611 O O . GLN A 1 79 ? -7.523 -23.016 -15.555 1 98.12 79 GLN A O 1
ATOM 616 N N . LYS A 1 80 ? -9.172 -23.406 -14.141 1 98.31 80 LYS A N 1
ATOM 617 C CA . LYS A 1 80 ? -10.203 -22.844 -15.016 1 98.31 80 LYS A CA 1
ATOM 618 C C . LYS A 1 80 ? -9.969 -21.359 -15.25 1 98.31 80 LYS A C 1
ATOM 620 O O . LYS A 1 80 ? -10.078 -20.875 -16.375 1 98.31 80 LYS A O 1
ATOM 625 N N . PHE A 1 81 ? -9.703 -20.656 -14.227 1 98.81 81 PHE A N 1
ATOM 626 C CA . PHE A 1 81 ? -9.445 -19.219 -14.289 1 98.81 81 PHE A CA 1
ATOM 627 C C . PHE A 1 81 ? -8.258 -18.922 -15.195 1 98.81 81 PHE A C 1
ATOM 629 O O . PHE A 1 81 ? -8.344 -18.062 -16.078 1 98.81 81 PHE A O 1
ATOM 636 N N . ALA A 1 82 ? -7.137 -19.656 -14.977 1 98.75 82 ALA A N 1
ATOM 637 C CA . ALA A 1 82 ? -5.922 -19.453 -15.766 1 98.75 82 ALA A CA 1
ATOM 638 C C . ALA A 1 82 ? -6.168 -19.781 -17.234 1 98.75 82 ALA A C 1
ATOM 640 O O . ALA A 1 82 ? -5.703 -19.047 -18.125 1 98.75 82 ALA A O 1
ATOM 641 N N . ARG A 1 83 ? -6.863 -20.859 -17.484 1 98.19 83 ARG A N 1
ATOM 642 C CA . ARG A 1 83 ? -7.152 -21.266 -18.859 1 98.19 83 ARG A CA 1
ATOM 643 C C . ARG A 1 83 ? -8.07 -20.25 -19.547 1 98.19 83 ARG A C 1
ATOM 645 O O . ARG A 1 83 ? -7.809 -19.828 -20.672 1 98.19 83 ARG A O 1
ATOM 652 N N . GLN A 1 84 ? -9.086 -19.891 -18.859 1 98.62 84 GLN A N 1
ATOM 653 C CA . GLN A 1 84 ? -10.094 -18.984 -19.422 1 98.62 84 GLN A CA 1
ATOM 654 C C . GLN A 1 84 ? -9.461 -17.656 -19.844 1 98.62 84 GLN A C 1
ATOM 656 O O . GLN A 1 84 ? -9.82 -17.109 -20.891 1 98.62 84 GLN A O 1
ATOM 661 N N . TYR A 1 85 ? -8.562 -17.172 -19.094 1 98.75 85 TYR A N 1
ATOM 662 C CA . TYR A 1 85 ? -8.031 -15.844 -19.359 1 98.75 85 TYR A CA 1
ATOM 663 C C . TYR A 1 85 ? -6.57 -15.922 -19.797 1 98.75 85 TYR A C 1
ATOM 665 O O . TYR A 1 85 ? -5.887 -14.898 -19.859 1 98.75 85 TYR A O 1
ATOM 673 N N . LYS A 1 86 ? -6.066 -17.109 -20.062 1 98.62 86 LYS A N 1
ATOM 674 C CA . LYS A 1 86 ? -4.719 -17.344 -20.578 1 98.62 86 LYS A CA 1
ATOM 675 C C . LYS A 1 86 ? -3.674 -16.672 -19.688 1 98.62 86 LYS A C 1
ATOM 677 O O . LYS A 1 86 ? -2.818 -15.938 -20.188 1 98.62 86 LYS A O 1
ATOM 682 N N . LEU A 1 87 ? -3.777 -16.906 -18.406 1 98.75 87 LEU A N 1
ATOM 683 C CA . LEU A 1 87 ? -2.848 -16.312 -17.469 1 98.75 87 LEU A CA 1
ATOM 684 C C . LEU A 1 87 ? -1.51 -17.047 -17.469 1 98.75 87 LEU A C 1
ATOM 686 O O . LEU A 1 87 ? -1.453 -18.25 -17.203 1 98.75 87 LEU A O 1
ATOM 690 N N . PRO A 1 88 ? -0.422 -16.359 -17.781 1 98.44 88 PRO A N 1
ATOM 691 C CA . PRO A 1 88 ? 0.867 -17.031 -17.984 1 98.44 88 PRO A CA 1
ATOM 692 C C . PRO A 1 88 ? 1.687 -17.141 -16.703 1 98.44 88 PRO A C 1
ATOM 694 O O . PRO A 1 88 ? 2.855 -17.531 -16.734 1 98.44 88 PRO A O 1
ATOM 697 N N . PHE A 1 89 ? 1.153 -16.781 -15.578 1 98.56 89 PHE A N 1
ATOM 698 C CA . PHE A 1 89 ? 1.908 -16.75 -14.336 1 98.56 89 PHE A CA 1
ATOM 699 C C . PHE A 1 89 ? 1.328 -17.734 -13.328 1 98.56 89 PHE A C 1
ATOM 701 O O . PHE A 1 89 ? 0.32 -18.391 -13.602 1 98.56 89 PHE A O 1
ATOM 708 N N . ILE A 1 90 ? 1.977 -17.891 -12.141 1 98.38 90 ILE A N 1
ATOM 709 C CA . ILE A 1 90 ? 1.66 -18.906 -11.141 1 98.38 90 ILE A CA 1
ATOM 710 C C . ILE A 1 90 ? 0.458 -18.469 -10.312 1 98.38 90 ILE A C 1
ATOM 712 O O . ILE A 1 90 ? 0.411 -17.328 -9.844 1 98.38 90 ILE A O 1
ATOM 716 N N . LEU A 1 91 ? -0.522 -19.297 -10.25 1 98.81 91 LEU A N 1
ATOM 717 C CA . LEU A 1 91 ? -1.599 -19.141 -9.281 1 98.81 91 LEU A CA 1
ATOM 718 C C . LEU A 1 91 ? -1.509 -20.203 -8.195 1 98.81 91 LEU A C 1
ATOM 720 O O . LEU A 1 91 ? -1.302 -21.375 -8.492 1 98.81 91 LEU A O 1
ATOM 724 N N . LEU A 1 92 ? -1.646 -19.75 -6.906 1 98.81 92 LEU A N 1
ATOM 725 C CA . LEU A 1 92 ? -1.513 -20.672 -5.781 1 98.81 92 LEU A CA 1
ATOM 726 C C . LEU A 1 92 ? -2.816 -20.766 -4.996 1 98.81 92 LEU A C 1
ATOM 728 O O . LEU A 1 92 ? -3.482 -19.75 -4.773 1 98.81 92 LEU A O 1
ATOM 732 N N . SER A 1 93 ? -3.131 -21.969 -4.621 1 98.62 93 SER A N 1
ATOM 733 C CA . SER A 1 93 ? -4.316 -22.234 -3.812 1 98.62 93 SER A CA 1
ATOM 734 C C . SER A 1 93 ? -4.004 -22.125 -2.324 1 98.62 93 SER A C 1
ATOM 736 O O . SER A 1 93 ? -3.238 -22.938 -1.784 1 98.62 93 SER A O 1
ATOM 738 N N . ASP A 1 94 ? -4.57 -21.141 -1.713 1 98.06 94 ASP A N 1
ATOM 739 C CA . ASP A 1 94 ? -4.496 -20.938 -0.269 1 98.06 94 ASP A CA 1
ATOM 740 C C . ASP A 1 94 ? -5.828 -21.281 0.401 1 98.06 94 ASP A C 1
ATOM 742 O O . ASP A 1 94 ? -6.383 -20.453 1.13 1 98.06 94 ASP A O 1
ATOM 746 N N . AS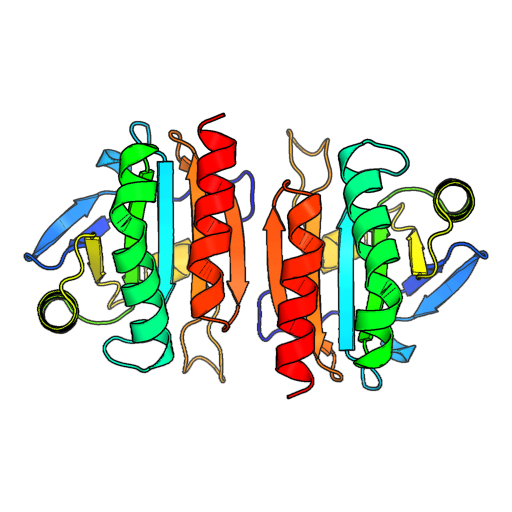N A 1 95 ? -6.27 -22.453 0.207 1 95.19 95 ASN A N 1
ATOM 747 C CA . ASN A 1 95 ? -7.617 -22.859 0.586 1 95.19 95 ASN A CA 1
ATOM 748 C C . ASN A 1 95 ? -7.801 -22.844 2.102 1 95.19 95 ASN A C 1
ATOM 750 O O . ASN A 1 95 ? -8.906 -22.609 2.596 1 95.19 95 ASN A O 1
ATOM 754 N N . ASP A 1 96 ? -6.812 -23.062 2.852 1 95.06 96 ASP A N 1
ATOM 755 C CA . ASP A 1 96 ? -6.91 -23.047 4.309 1 95.06 96 ASP A CA 1
ATOM 756 C C . ASP A 1 96 ? -6.547 -21.672 4.875 1 95.06 96 ASP A C 1
ATOM 758 O O . ASP A 1 96 ? -6.488 -21.5 6.094 1 95.06 96 ASP A O 1
ATOM 762 N N . ARG A 1 97 ? -6.242 -20.797 4.055 1 94.44 97 ARG A N 1
ATOM 763 C CA . ARG A 1 97 ? -5.988 -19.391 4.387 1 94.44 97 ARG A CA 1
ATOM 764 C C . ARG A 1 97 ? -4.711 -19.25 5.211 1 94.44 97 ARG A C 1
ATOM 766 O O . ARG A 1 97 ? -4.539 -18.266 5.926 1 94.44 97 ARG A O 1
ATOM 773 N N . LYS A 1 98 ? -3.844 -20.234 5.137 1 96.75 98 LYS A N 1
ATOM 774 C CA . LYS A 1 98 ? -2.613 -20.188 5.922 1 96.75 98 LYS A CA 1
ATOM 775 C C . LYS A 1 98 ? -1.66 -19.125 5.398 1 96.75 98 LYS A C 1
ATOM 777 O O . LYS A 1 98 ? -1.043 -18.406 6.184 1 96.75 98 LYS A O 1
ATOM 782 N N . ILE A 1 99 ? -1.508 -19.031 4.121 1 97.62 99 ILE A N 1
ATOM 783 C CA . ILE A 1 99 ? -0.562 -18.094 3.541 1 97.62 99 ILE A CA 1
ATOM 784 C C . ILE A 1 99 ? -1.029 -16.656 3.814 1 97.62 99 ILE A C 1
ATOM 786 O O . ILE A 1 99 ? -0.237 -15.812 4.223 1 97.62 99 ILE A O 1
ATOM 790 N N . ARG A 1 100 ? -2.35 -16.375 3.561 1 95.81 100 ARG A N 1
ATOM 791 C CA . ARG A 1 100 ? -2.891 -15.039 3.82 1 95.81 100 ARG A CA 1
ATOM 792 C C . ARG A 1 100 ? -2.658 -14.633 5.27 1 95.81 100 ARG A C 1
ATOM 794 O O . ARG A 1 100 ? -2.379 -13.461 5.551 1 95.81 100 ARG A O 1
ATOM 801 N N . ARG A 1 101 ? -2.785 -15.562 6.176 1 94.31 101 ARG A N 1
ATOM 802 C CA . ARG A 1 101 ? -2.549 -15.289 7.59 1 94.31 101 ARG A CA 1
ATOM 803 C C . ARG A 1 101 ? -1.075 -14.992 7.852 1 94.31 101 ARG A C 1
ATOM 805 O O . ARG A 1 101 ? -0.742 -14.086 8.609 1 94.31 101 ARG A O 1
ATOM 812 N N . LEU A 1 102 ? -0.208 -15.781 7.254 1 95.56 102 LEU A N 1
ATOM 813 C CA . LEU A 1 102 ? 1.229 -15.578 7.406 1 95.56 102 LEU A CA 1
ATOM 814 C C . LEU A 1 102 ? 1.63 -14.172 6.973 1 95.56 102 LEU A C 1
ATOM 816 O O . LEU A 1 102 ? 2.506 -13.555 7.586 1 95.56 102 LEU A O 1
ATOM 820 N N . PHE A 1 103 ? 0.977 -13.688 5.965 1 95.94 103 PHE A N 1
ATOM 821 C CA . PHE A 1 103 ? 1.326 -12.391 5.406 1 95.94 103 PHE A CA 1
ATOM 822 C C . PHE A 1 103 ? 0.583 -11.273 6.125 1 95.94 103 PHE A C 1
ATOM 824 O O . PHE A 1 103 ? 0.926 -10.094 5.98 1 95.94 103 PHE A O 1
ATOM 831 N N . GLY A 1 104 ? -0.434 -11.617 6.836 1 92.19 104 GLY A N 1
ATOM 832 C CA . GLY A 1 104 ? -1.239 -10.625 7.527 1 92.19 104 GLY A CA 1
ATOM 833 C C . GLY A 1 104 ? -2.215 -9.906 6.613 1 92.19 104 GLY A C 1
ATOM 834 O O . GLY A 1 104 ? -2.525 -8.734 6.828 1 92.19 104 GLY A O 1
ATOM 835 N N . VAL A 1 105 ? -2.707 -10.492 5.562 1 93.69 105 VAL A N 1
ATOM 836 C CA . VAL A 1 105 ? -3.666 -9.906 4.633 1 93.69 105 VAL A CA 1
ATOM 837 C C . VAL A 1 105 ? -5.031 -9.789 5.305 1 93.69 105 VAL A C 1
ATOM 839 O O . VAL A 1 105 ? -5.574 -10.781 5.797 1 93.69 105 VAL A O 1
ATOM 842 N N . PRO A 1 106 ? -5.539 -8.594 5.273 1 87.88 106 PRO A N 1
ATOM 843 C CA . PRO A 1 106 ? -6.801 -8.398 5.992 1 87.88 106 PRO A CA 1
ATOM 844 C C . PRO A 1 106 ? -7.996 -9.008 5.262 1 87.88 106 PRO A C 1
ATOM 846 O O . PRO A 1 106 ? -7.875 -9.422 4.109 1 87.88 106 PRO A O 1
ATOM 849 N N . SER A 1 107 ? -9.031 -9.18 6.074 1 88.25 107 SER A N 1
ATOM 850 C CA . SER A 1 107 ? -10.344 -9.469 5.5 1 88.25 107 SER A CA 1
ATOM 851 C C . SER A 1 107 ? -11.289 -8.281 5.676 1 88.25 107 SER A C 1
ATOM 853 O O . SER A 1 107 ? -11.188 -7.539 6.656 1 88.25 107 SER A O 1
ATOM 855 N N . ASN A 1 108 ? -12.062 -8.117 4.652 1 81.62 108 ASN A N 1
ATOM 856 C CA . ASN A 1 108 ? -13.078 -7.066 4.699 1 81.62 108 ASN A CA 1
ATOM 857 C C . ASN A 1 108 ? -14.477 -7.648 4.902 1 81.62 108 ASN A C 1
ATOM 859 O O . ASN A 1 108 ? -14.648 -8.867 4.918 1 81.62 108 ASN A O 1
ATOM 863 N N . MET A 1 109 ? -15.438 -6.715 5.117 1 80.38 109 MET A N 1
ATOM 864 C CA . MET A 1 109 ? -16.844 -7.098 5.258 1 80.38 109 MET A CA 1
ATOM 865 C C . MET A 1 109 ? -17.016 -8.188 6.309 1 80.38 109 MET A C 1
ATOM 867 O O . MET A 1 109 ? -17.547 -9.258 6.016 1 80.38 109 MET A O 1
ATOM 871 N N . PHE A 1 110 ? -16.5 -7.992 7.492 1 79.56 110 PHE A N 1
ATOM 872 C CA . PHE A 1 110 ? -16.656 -8.859 8.656 1 79.56 110 PHE A CA 1
ATOM 873 C C . PHE A 1 110 ? -16.078 -10.234 8.391 1 79.56 110 PHE A C 1
ATOM 875 O O . PHE A 1 110 ? -16.656 -11.25 8.773 1 79.56 110 PHE A O 1
ATOM 882 N N . GLY A 1 111 ? -15.062 -10.242 7.605 1 79.69 111 GLY A N 1
ATOM 883 C CA . GLY A 1 111 ? -14.352 -11.492 7.395 1 79.69 111 GLY A CA 1
ATOM 884 C C . GLY A 1 111 ? -14.812 -12.242 6.156 1 79.69 111 GLY A C 1
ATOM 885 O O . GLY A 1 111 ? -14.258 -13.289 5.812 1 79.69 111 GLY A O 1
ATOM 886 N N . LEU A 1 112 ? -15.734 -11.672 5.426 1 81.81 112 LEU A N 1
ATOM 887 C CA . LEU A 1 112 ? -16.359 -12.391 4.32 1 81.81 112 LEU A CA 1
ATOM 888 C C . LEU A 1 112 ? -15.578 -12.172 3.023 1 81.81 112 LEU A C 1
ATOM 890 O O . LEU A 1 112 ? -15.633 -13.008 2.117 1 81.81 112 LEU A O 1
ATOM 894 N N . LEU A 1 113 ? -14.922 -11.102 2.957 1 87.94 113 LEU A N 1
ATOM 895 C CA . LEU A 1 113 ? -14.203 -10.789 1.727 1 87.94 113 LEU A CA 1
ATOM 896 C C . LEU A 1 113 ? -12.711 -10.656 1.987 1 87.94 113 LEU A C 1
ATOM 898 O O . LEU A 1 113 ? -12.266 -9.664 2.578 1 87.94 113 LEU A O 1
ATOM 902 N N . PRO A 1 114 ? -11.984 -11.664 1.543 1 90.94 114 PRO A N 1
ATOM 903 C CA . PRO A 1 114 ? -10.539 -11.523 1.707 1 90.94 114 PRO A CA 1
ATOM 904 C C . PRO A 1 114 ? -9.992 -10.25 1.06 1 90.94 114 PRO A C 1
ATOM 906 O O . PRO A 1 114 ? -10.461 -9.844 -0.006 1 90.94 114 PRO A O 1
ATOM 909 N N . GLY A 1 115 ? -9.008 -9.68 1.683 1 92.69 115 GLY A 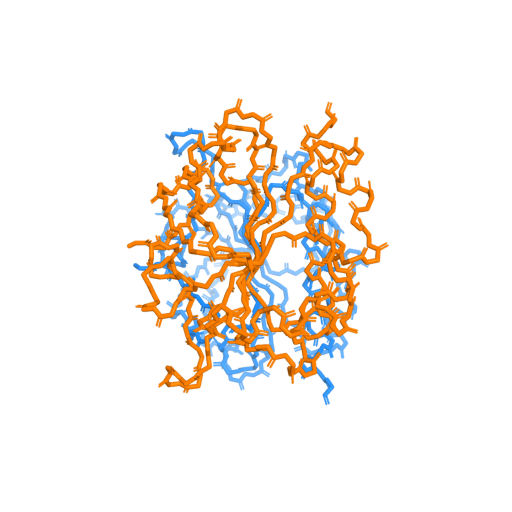N 1
ATOM 910 C CA . GLY A 1 115 ? -8.43 -8.438 1.201 1 92.69 115 GLY A CA 1
ATOM 911 C C . GLY A 1 115 ? -7.602 -8.609 -0.058 1 92.69 115 GLY A C 1
ATOM 912 O O . GLY A 1 115 ? -7.188 -9.727 -0.383 1 92.69 115 GLY A O 1
ATOM 913 N N . ARG A 1 116 ? -7.52 -7.512 -0.777 1 96.5 116 ARG A N 1
ATOM 914 C CA . ARG A 1 116 ? -6.664 -7.414 -1.955 1 96.5 116 ARG A CA 1
ATOM 915 C C . ARG A 1 116 ? -5.371 -6.676 -1.634 1 96.5 116 ARG A C 1
ATOM 917 O O . ARG A 1 116 ? -5.387 -5.469 -1.377 1 96.5 116 ARG A O 1
ATOM 924 N N . VAL A 1 117 ? -4.254 -7.359 -1.602 1 97.75 117 VAL A N 1
ATOM 925 C CA . VAL A 1 117 ? -2.965 -6.781 -1.237 1 97.75 117 VAL A CA 1
ATOM 926 C C . VAL A 1 117 ? -1.881 -7.305 -2.178 1 97.75 117 VAL A C 1
ATOM 928 O O . VAL A 1 117 ? -1.854 -8.492 -2.508 1 97.75 117 VAL A O 1
ATOM 931 N N . THR A 1 118 ? -0.987 -6.426 -2.65 1 98.62 118 THR A N 1
ATOM 932 C CA . THR A 1 118 ? 0.175 -6.801 -3.449 1 98.62 118 THR A CA 1
ATOM 933 C C . THR A 1 118 ? 1.468 -6.5 -2.695 1 98.62 118 THR A C 1
ATOM 935 O O . THR A 1 118 ? 1.644 -5.402 -2.168 1 98.62 118 THR A O 1
ATOM 938 N N . TYR A 1 119 ? 2.289 -7.48 -2.631 1 98.44 119 TYR A N 1
ATOM 939 C CA . TYR A 1 119 ? 3.648 -7.363 -2.111 1 98.44 119 TYR A CA 1
ATOM 940 C C . TYR A 1 119 ? 4.672 -7.445 -3.236 1 98.44 119 TYR A C 1
ATOM 942 O O . TYR A 1 119 ? 4.574 -8.312 -4.109 1 98.44 119 TYR A O 1
ATOM 950 N N . VAL A 1 120 ? 5.645 -6.562 -3.207 1 98.69 120 VAL A N 1
ATOM 951 C CA . VAL A 1 120 ? 6.809 -6.684 -4.078 1 98.69 120 VAL A CA 1
ATOM 952 C C . VAL A 1 120 ? 8.062 -6.883 -3.232 1 98.69 120 VAL A C 1
ATOM 954 O O . VAL A 1 120 ? 8.305 -6.145 -2.275 1 98.69 120 VAL A O 1
ATOM 957 N N . THR A 1 121 ? 8.789 -7.914 -3.555 1 98.38 121 THR A N 1
ATOM 958 C CA . THR A 1 121 ? 10.031 -8.18 -2.842 1 98.38 121 THR A CA 1
ATOM 959 C C . THR A 1 121 ? 11.234 -8.031 -3.773 1 98.38 121 THR A C 1
ATOM 961 O O . THR A 1 121 ? 11.102 -8.164 -4.992 1 98.38 121 THR A O 1
ATOM 964 N N . ASP A 1 122 ? 12.383 -7.789 -3.16 1 97.88 122 ASP A N 1
ATOM 965 C CA . ASP A 1 122 ? 13.617 -7.926 -3.932 1 97.88 122 ASP A CA 1
ATOM 966 C C . ASP A 1 122 ? 14.031 -9.391 -4.055 1 97.88 122 ASP A C 1
ATOM 968 O O . ASP A 1 122 ? 13.281 -10.289 -3.652 1 97.88 122 ASP A O 1
ATOM 972 N N . ARG A 1 123 ? 15.188 -9.648 -4.688 1 97.31 123 ARG A N 1
ATOM 973 C CA . ARG A 1 123 ? 15.648 -11.008 -4.977 1 97.31 123 ARG A CA 1
ATOM 974 C C . ARG A 1 123 ? 15.836 -11.805 -3.691 1 97.31 123 ARG A C 1
ATOM 976 O O . ARG A 1 123 ? 15.758 -13.039 -3.701 1 97.31 123 ARG A O 1
ATOM 983 N N . ASN A 1 124 ? 16.062 -11.109 -2.576 1 97.31 124 ASN A N 1
ATOM 984 C CA . ASN A 1 124 ? 16.344 -11.789 -1.312 1 97.31 124 ASN A CA 1
ATOM 985 C C . ASN A 1 124 ? 15.055 -12.008 -0.511 1 97.31 124 ASN A C 1
ATOM 987 O O . ASN A 1 124 ? 15.109 -12.508 0.614 1 97.31 124 ASN A O 1
ATOM 991 N N . GLY A 1 125 ? 13.945 -11.602 -0.973 1 97.81 125 GLY A N 1
ATOM 992 C CA . GLY A 1 125 ? 12.672 -11.805 -0.303 1 97.81 125 GLY A CA 1
ATOM 993 C C . GLY A 1 125 ? 12.312 -10.68 0.652 1 97.81 125 GLY A C 1
ATOM 994 O O . GLY A 1 125 ? 11.383 -10.812 1.445 1 97.81 125 GLY A O 1
ATOM 995 N N . GLU A 1 126 ? 13.102 -9.648 0.608 1 96.81 126 GLU A N 1
ATOM 996 C CA . GLU A 1 126 ? 12.773 -8.484 1.429 1 96.81 126 GLU A CA 1
ATOM 997 C C . GLU A 1 126 ? 11.68 -7.645 0.781 1 96.81 126 GLU A C 1
ATOM 999 O O . GLU A 1 126 ? 11.773 -7.285 -0.394 1 96.81 126 GLU A O 1
ATOM 1004 N N . ILE A 1 127 ? 10.664 -7.293 1.594 1 96.94 127 ILE A N 1
ATOM 1005 C CA . ILE A 1 127 ? 9.531 -6.523 1.083 1 96.94 127 ILE A CA 1
ATOM 1006 C C . ILE A 1 127 ? 9.961 -5.082 0.822 1 96.94 127 ILE A C 1
ATOM 1008 O O . ILE A 1 127 ? 10.539 -4.434 1.696 1 96.94 127 ILE A O 1
ATOM 1012 N N . LYS A 1 128 ? 9.617 -4.621 -0.427 1 96.44 128 LYS A N 1
ATOM 1013 C CA . LYS A 1 128 ? 10 -3.275 -0.834 1 96.44 128 LYS A CA 1
ATOM 1014 C C . LYS A 1 128 ? 8.781 -2.391 -1.049 1 96.44 128 LYS A C 1
ATOM 1016 O O . LYS A 1 128 ? 8.898 -1.164 -1.111 1 96.44 128 LYS A O 1
ATOM 1021 N N . MET A 1 129 ? 7.668 -3.031 -1.186 1 97.06 129 MET A N 1
ATOM 1022 C CA . MET A 1 129 ? 6.414 -2.318 -1.415 1 97.06 129 MET A CA 1
ATOM 1023 C C . MET A 1 129 ? 5.223 -3.15 -0.956 1 97.06 129 MET A C 1
ATOM 1025 O O . MET A 1 129 ? 5.18 -4.359 -1.186 1 97.06 129 MET A O 1
ATOM 1029 N N . ILE A 1 130 ? 4.273 -2.545 -0.283 1 97.31 130 ILE A N 1
ATOM 1030 C CA . ILE A 1 130 ? 2.959 -3.104 0.021 1 97.31 130 ILE A CA 1
ATOM 1031 C C . ILE A 1 130 ? 1.869 -2.15 -0.465 1 97.31 130 ILE A C 1
ATOM 1033 O O . ILE A 1 130 ? 1.906 -0.954 -0.174 1 97.31 130 ILE A O 1
ATOM 1037 N N . PHE A 1 131 ? 1.032 -2.688 -1.248 1 98 131 PHE A N 1
ATOM 1038 C CA . PHE A 1 131 ? -0.142 -1.944 -1.688 1 98 131 PHE A CA 1
ATOM 1039 C C . PHE A 1 131 ? -1.423 -2.67 -1.294 1 98 131 PHE A C 1
ATOM 1041 O O . PHE A 1 131 ? -1.698 -3.766 -1.787 1 98 131 PHE A O 1
ATOM 1048 N N . ASP A 1 132 ? -2.17 -2.104 -0.357 1 96.31 132 ASP A N 1
ATOM 1049 C CA . ASP A 1 132 ? -3.43 -2.631 0.156 1 96.31 132 ASP A CA 1
ATOM 1050 C C . ASP A 1 132 ? -4.605 -1.745 -0.257 1 96.31 132 ASP A C 1
ATOM 1052 O O . ASP A 1 132 ? -4.797 -0.661 0.297 1 96.31 132 ASP A O 1
ATOM 1056 N N . SER A 1 133 ? -5.363 -2.275 -1.279 1 96.31 133 SER A N 1
ATOM 1057 C CA . SER A 1 133 ? -6.469 -1.499 -1.83 1 96.31 133 SER A CA 1
ATOM 1058 C C . SER A 1 133 ? -7.422 -2.383 -2.629 1 96.31 133 SER A C 1
ATOM 1060 O O . SER A 1 133 ? -6.988 -3.332 -3.287 1 96.31 133 SER A O 1
ATOM 1062 N N . MET A 1 134 ? -8.656 -1.981 -2.656 1 92.62 134 MET A N 1
ATOM 1063 C CA . MET A 1 134 ? -9.648 -2.717 -3.439 1 92.62 134 MET A CA 1
ATOM 1064 C C . MET A 1 134 ? -9.594 -2.312 -4.91 1 92.62 134 MET A C 1
ATOM 1066 O O . MET A 1 134 ? -10.242 -2.926 -5.754 1 92.62 134 MET A O 1
ATOM 1070 N N . MET A 1 135 ? -8.781 -1.306 -5.219 1 94 135 MET A N 1
ATOM 1071 C CA . MET A 1 135 ? -8.648 -0.848 -6.602 1 94 135 MET A CA 1
ATOM 1072 C C . MET A 1 135 ? -7.816 -1.83 -7.418 1 94 135 MET A C 1
ATOM 1074 O O . MET A 1 135 ? -6.629 -1.6 -7.652 1 94 135 MET A O 1
ATOM 1078 N N . ALA A 1 136 ? -8.5 -2.729 -8.07 1 96.69 136 ALA A N 1
ATOM 1079 C CA . ALA A 1 136 ? -7.895 -3.898 -8.695 1 96.69 136 ALA A CA 1
ATOM 1080 C C . ALA A 1 136 ? -6.918 -3.486 -9.797 1 96.69 136 ALA A C 1
ATOM 1082 O O . ALA A 1 136 ? -5.805 -4.008 -9.867 1 96.69 136 ALA A O 1
ATOM 1083 N N . SER A 1 137 ? -7.258 -2.516 -10.609 1 96.75 137 SER A N 1
ATOM 1084 C CA . SER A 1 137 ? -6.484 -2.164 -11.797 1 96.75 137 SER A CA 1
ATOM 1085 C C . SER A 1 137 ? -5.207 -1.421 -11.422 1 96.75 137 SER A C 1
ATOM 1087 O O . SER A 1 137 ? -4.289 -1.303 -12.234 1 96.75 137 SER A O 1
ATOM 1089 N N . LYS A 1 138 ? -5.105 -0.927 -10.234 1 96.25 138 LYS A N 1
ATOM 1090 C CA . LYS A 1 138 ? -3.975 -0.083 -9.859 1 96.25 138 LYS A CA 1
ATOM 1091 C C . LYS A 1 138 ? -2.801 -0.925 -9.375 1 96.25 138 LYS A C 1
ATOM 1093 O O . LYS A 1 138 ? -1.667 -0.444 -9.312 1 96.25 138 LYS A O 1
ATOM 1098 N N . HIS A 1 139 ? -3.045 -2.113 -9.039 1 98.56 139 HIS A N 1
ATOM 1099 C CA . HIS A 1 139 ? -2.002 -2.986 -8.516 1 98.56 139 HIS A CA 1
ATOM 1100 C C . HIS A 1 139 ? -0.906 -3.223 -9.547 1 98.56 139 HIS A C 1
ATOM 1102 O O . HIS A 1 139 ? 0.272 -3.316 -9.195 1 98.56 139 HIS A O 1
ATOM 1108 N N . ILE A 1 140 ? -1.269 -3.234 -10.82 1 98.62 140 ILE A N 1
ATOM 1109 C CA . ILE A 1 140 ? -0.328 -3.635 -11.867 1 98.62 140 ILE A CA 1
ATOM 1110 C C . ILE A 1 140 ? 0.703 -2.529 -12.078 1 98.62 140 ILE A C 1
ATOM 1112 O O . ILE A 1 140 ? 1.905 -2.752 -11.922 1 98.62 140 ILE A O 1
ATOM 1116 N N . PRO A 1 141 ? 0.255 -1.314 -12.359 1 97.81 141 PRO A N 1
ATOM 1117 C CA . PRO A 1 141 ? 1.273 -0.29 -12.602 1 97.81 141 PRO A CA 1
ATOM 1118 C C . PRO A 1 141 ? 2.107 0.017 -11.359 1 97.81 141 PRO A C 1
ATOM 1120 O O . PRO A 1 141 ? 3.289 0.355 -11.477 1 97.81 141 PRO A O 1
ATOM 1123 N N . ILE A 1 142 ? 1.562 -0.088 -10.219 1 97.62 142 ILE A N 1
ATOM 1124 C CA . ILE A 1 142 ? 2.281 0.186 -8.984 1 97.62 142 ILE A CA 1
ATOM 1125 C C . ILE A 1 142 ? 3.348 -0.883 -8.758 1 97.62 142 ILE A C 1
ATOM 1127 O O . ILE A 1 142 ? 4.492 -0.566 -8.43 1 97.62 142 ILE A O 1
ATOM 1131 N N . ALA A 1 143 ? 2.99 -2.072 -8.969 1 98.56 143 ALA A N 1
ATOM 1132 C CA . ALA A 1 143 ? 3.951 -3.164 -8.836 1 98.56 143 ALA A CA 1
ATOM 1133 C C . ALA A 1 143 ? 5.066 -3.039 -9.867 1 98.56 143 ALA A C 1
ATOM 1135 O O . ALA A 1 143 ? 6.238 -3.26 -9.555 1 98.56 143 ALA A O 1
ATOM 1136 N N . LEU A 1 144 ? 4.691 -2.732 -11.102 1 98.44 144 LEU A N 1
ATOM 1137 C CA . LEU A 1 144 ? 5.684 -2.617 -12.164 1 98.44 144 LEU A CA 1
ATOM 1138 C C . LEU A 1 144 ? 6.695 -1.521 -11.844 1 98.44 144 LEU A C 1
ATOM 1140 O O . LEU A 1 144 ? 7.898 -1.698 -12.055 1 98.44 144 LEU A O 1
ATOM 1144 N N . LYS A 1 145 ? 6.207 -0.444 -11.336 1 96.69 145 LYS A N 1
ATOM 1145 C CA . LYS A 1 145 ? 7.102 0.645 -10.961 1 96.69 145 LYS A CA 1
ATOM 1146 C C . LYS A 1 145 ? 8.07 0.207 -9.859 1 96.69 145 LYS A C 1
ATOM 1148 O O . LYS A 1 145 ? 9.242 0.574 -9.883 1 96.69 145 LYS A O 1
ATOM 1153 N N . ALA A 1 146 ? 7.562 -0.525 -8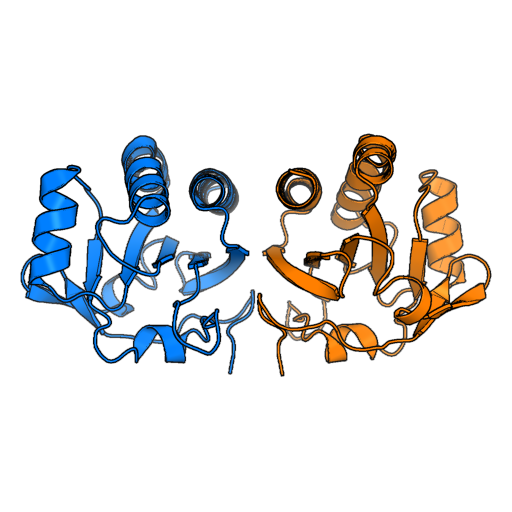.938 1 97.5 146 ALA A N 1
ATOM 1154 C CA . ALA A 1 146 ? 8.414 -1.03 -7.859 1 97.5 146 ALA A CA 1
ATOM 1155 C C . ALA A 1 146 ? 9.5 -1.951 -8.406 1 97.5 146 ALA A C 1
ATOM 1157 O O . ALA A 1 146 ? 10.656 -1.859 -7.996 1 97.5 146 ALA A O 1
ATOM 1158 N N . ILE A 1 147 ? 9.094 -2.801 -9.328 1 98.31 147 ILE A N 1
ATOM 1159 C CA . ILE A 1 147 ? 10.047 -3.736 -9.914 1 98.31 147 ILE A CA 1
ATOM 1160 C C . ILE A 1 147 ? 11.086 -2.969 -10.727 1 98.31 147 ILE A C 1
ATOM 1162 O O . ILE A 1 147 ? 12.281 -3.277 -10.672 1 98.31 147 ILE A O 1
ATOM 1166 N N . LYS A 1 148 ? 10.688 -1.976 -11.484 1 96.94 148 LYS A N 1
ATOM 1167 C CA . LYS A 1 148 ? 11.609 -1.161 -12.266 1 96.94 148 LYS A CA 1
ATOM 1168 C C . LYS A 1 148 ? 12.641 -0.486 -11.375 1 96.94 148 LYS A C 1
ATOM 1170 O O . LYS A 1 148 ? 13.812 -0.386 -11.742 1 96.94 148 LYS A O 1
ATOM 1175 N N . LYS A 1 149 ? 12.234 -0.092 -10.258 1 93.88 149 LYS A N 1
ATOM 1176 C CA . LYS A 1 149 ? 13.133 0.569 -9.32 1 93.88 149 LYS A CA 1
ATOM 1177 C C . LYS A 1 149 ? 14.188 -0.403 -8.789 1 93.88 149 LYS A C 1
ATOM 1179 O O . LYS A 1 149 ? 15.328 -0.014 -8.539 1 93.88 149 LYS A O 1
ATOM 1184 N N . LEU A 1 150 ? 13.766 -1.581 -8.578 1 93.75 150 LEU A N 1
ATOM 1185 C CA . LEU A 1 150 ? 14.68 -2.607 -8.086 1 93.75 150 LEU A CA 1
ATOM 1186 C C . LEU A 1 150 ? 15.719 -2.967 -9.148 1 93.75 150 LEU A C 1
ATOM 1188 O O . LEU A 1 150 ? 16.828 -3.381 -8.82 1 93.75 150 LEU A O 1
ATOM 1192 N N . ALA A 1 151 ? 15.305 -2.982 -10.391 1 87 151 ALA A N 1
ATOM 1193 C CA . ALA A 1 151 ? 16.172 -3.389 -11.5 1 87 151 ALA A CA 1
ATOM 1194 C C . ALA A 1 151 ? 17.188 -2.299 -11.836 1 87 151 ALA A C 1
ATOM 1196 O O . ALA A 1 151 ? 18.172 -2.549 -12.539 1 87 151 ALA A O 1
ATOM 1197 N N . LEU A 1 152 ? 16.938 -1.047 -11.352 1 73.25 152 LEU A N 1
ATOM 1198 C CA . LEU A 1 152 ? 17.891 0.045 -11.547 1 73.25 152 LEU A CA 1
ATOM 1199 C C . LEU A 1 152 ? 18.984 0.018 -10.477 1 73.25 152 LEU A C 1
ATOM 1201 O O . LEU A 1 152 ? 20.156 0.249 -10.773 1 73.25 152 LEU A O 1
ATOM 1205 N N . MET B 1 1 ? -0.675 -2.822 17.094 1 58.62 1 MET B N 1
ATOM 1206 C CA . MET B 1 1 ? -1.137 -3.607 15.953 1 58.62 1 MET B CA 1
ATOM 1207 C C . MET B 1 1 ? -1.153 -2.762 14.68 1 58.62 1 MET B C 1
ATOM 1209 O O . MET B 1 1 ? -1.41 -1.558 14.734 1 58.62 1 MET B O 1
ATOM 1213 N N . GLU B 1 2 ? -0.59 -3.236 13.508 1 82.12 2 GLU B N 1
ATOM 1214 C CA . GLU B 1 2 ? -0.537 -2.488 12.258 1 82.12 2 GLU B CA 1
ATOM 1215 C C . GLU B 1 2 ? -1.928 -2.326 11.648 1 82.12 2 GLU B C 1
ATOM 1217 O O . GLU B 1 2 ? -2.738 -3.254 11.688 1 82.12 2 GLU B O 1
ATOM 1222 N N . LEU B 1 3 ? -2.248 -1.116 11.359 1 90.94 3 LEU B N 1
ATOM 1223 C CA . LEU B 1 3 ? -3.533 -0.821 10.742 1 90.94 3 LEU B CA 1
ATOM 1224 C C . LEU B 1 3 ? -3.625 -1.457 9.352 1 90.94 3 LEU B C 1
ATOM 1226 O O . LEU B 1 3 ? -2.617 -1.589 8.656 1 90.94 3 LEU B O 1
ATOM 1230 N N . LYS B 1 4 ? -4.824 -1.877 9.039 1 89.75 4 LYS B N 1
ATOM 1231 C CA . LYS B 1 4 ? -5.113 -2.461 7.734 1 89.75 4 LYS B CA 1
ATOM 1232 C C . LYS B 1 4 ? -6.316 -1.787 7.082 1 89.75 4 LYS B C 1
ATOM 1234 O O . LYS B 1 4 ? -7.055 -1.05 7.742 1 89.75 4 LYS B O 1
ATOM 1239 N N . VAL B 1 5 ? -6.457 -1.988 5.793 1 93.62 5 VAL B N 1
ATOM 1240 C CA . VAL B 1 5 ? -7.637 -1.482 5.098 1 93.62 5 VAL B CA 1
ATOM 1241 C C . VAL B 1 5 ? -8.898 -2.033 5.758 1 93.62 5 VAL B C 1
ATOM 1243 O O . VAL B 1 5 ? -8.969 -3.219 6.09 1 93.62 5 VAL B O 1
ATOM 1246 N N . GLY B 1 6 ? -9.867 -1.185 5.988 1 92.38 6 GLY B N 1
ATOM 1247 C CA . GLY B 1 6 ? -11.094 -1.546 6.688 1 92.38 6 GLY B CA 1
ATOM 1248 C C . GLY B 1 6 ? -11.117 -1.078 8.133 1 92.38 6 GLY B C 1
ATOM 1249 O O . GLY B 1 6 ? -12.188 -0.973 8.734 1 92.38 6 GLY B O 1
ATOM 1250 N N . ASP B 1 7 ? -9.938 -0.895 8.711 1 93.19 7 ASP B N 1
ATOM 1251 C CA . ASP B 1 7 ? -9.844 -0.373 10.07 1 93.19 7 ASP B CA 1
ATOM 1252 C C . ASP B 1 7 ? -10.164 1.118 10.117 1 93.19 7 ASP B C 1
ATOM 1254 O O . ASP B 1 7 ? -9.977 1.828 9.125 1 93.19 7 ASP B O 1
ATOM 1258 N N . ARG B 1 8 ? -10.672 1.555 11.227 1 95.75 8 ARG B N 1
ATOM 1259 C CA . ARG B 1 8 ? -10.773 2.986 11.492 1 95.75 8 ARG B CA 1
ATOM 1260 C C . ARG B 1 8 ? -9.469 3.527 12.078 1 95.75 8 ARG B C 1
ATOM 1262 O O . ARG B 1 8 ? -8.844 2.881 12.922 1 95.75 8 ARG B O 1
ATOM 1269 N N . ILE B 1 9 ? -9.094 4.66 11.578 1 97.5 9 ILE B N 1
ATOM 1270 C CA . ILE B 1 9 ? -7.871 5.23 12.133 1 97.5 9 ILE B CA 1
ATOM 1271 C C . ILE B 1 9 ? -8.094 5.594 13.602 1 97.5 9 ILE B C 1
ATOM 1273 O O . ILE B 1 9 ? -9.211 5.938 14 1 97.5 9 ILE B O 1
ATOM 1277 N N . PRO B 1 10 ? -7.012 5.504 14.422 1 97.56 10 PRO B N 1
ATOM 1278 C CA . PRO B 1 10 ? -7.109 5.926 15.82 1 97.56 10 PRO B CA 1
ATOM 1279 C C . PRO B 1 10 ? -7.219 7.441 15.977 1 97.56 10 PRO B C 1
ATOM 1281 O O . PRO B 1 10 ? -6.84 8.188 15.062 1 97.56 10 PRO B O 1
ATOM 1284 N N . ASN B 1 11 ? -7.777 7.824 17.172 1 97.88 11 ASN B N 1
ATOM 1285 C CA . ASN B 1 11 ? -7.719 9.234 17.516 1 97.88 11 ASN B CA 1
ATOM 1286 C C . ASN B 1 11 ? -6.305 9.656 17.906 1 97.88 11 ASN B C 1
ATOM 1288 O O . ASN B 1 11 ? -5.586 8.906 18.562 1 97.88 11 ASN B O 1
ATOM 1292 N N . PHE B 1 12 ? -5.922 10.828 17.438 1 98.44 12 PHE B N 1
ATOM 1293 C CA . PHE B 1 12 ? -4.617 11.336 17.828 1 98.44 12 PHE B CA 1
ATOM 1294 C C . PHE B 1 12 ? -4.598 12.859 17.766 1 98.44 12 PHE B C 1
ATOM 1296 O O . PHE B 1 12 ? -5.445 13.477 17.125 1 98.44 12 PHE B O 1
ATOM 1303 N N . THR B 1 13 ? -3.697 13.414 18.484 1 98.5 13 THR B N 1
ATOM 1304 C CA . THR B 1 13 ? -3.43 14.852 18.5 1 98.5 13 THR B CA 1
ATOM 1305 C C . THR B 1 13 ? -1.948 15.125 18.25 1 98.5 13 THR B C 1
ATOM 1307 O O . THR B 1 13 ? -1.102 14.266 18.516 1 98.5 13 THR B O 1
ATOM 1310 N N . ALA B 1 14 ? -1.672 16.297 17.719 1 98.5 14 ALA B N 1
ATOM 1311 C CA . ALA B 1 14 ? -0.301 16.766 17.5 1 98.5 14 ALA B CA 1
ATOM 1312 C C . ALA B 1 14 ? -0.259 18.266 17.234 1 98.5 14 ALA B C 1
ATOM 1314 O O . ALA B 1 14 ? -1.288 18.875 16.938 1 98.5 14 ALA B O 1
ATOM 1315 N N . LYS B 1 15 ? 0.902 18.766 17.359 1 98.31 15 LYS B N 1
ATOM 1316 C CA . LYS B 1 15 ? 1.059 20.172 17.047 1 98.31 15 LYS B CA 1
ATOM 1317 C C . LYS B 1 15 ? 1.256 20.391 15.547 1 98.31 15 LYS B C 1
ATOM 1319 O O . LYS B 1 15 ? 1.97 19.625 14.898 1 98.31 15 LYS B O 1
ATOM 1324 N N . ASP B 1 16 ? 0.562 21.469 15.023 1 97.88 16 ASP B N 1
ATOM 1325 C CA . ASP B 1 16 ? 0.778 21.844 13.625 1 97.88 16 ASP B CA 1
ATOM 1326 C C . ASP B 1 16 ? 1.863 22.922 13.508 1 97.88 16 ASP B C 1
ATOM 1328 O O . ASP B 1 16 ? 2.543 23.234 14.492 1 97.88 16 ASP B O 1
ATOM 1332 N N . THR B 1 17 ? 2.047 23.422 12.32 1 96.94 17 THR B N 1
ATOM 1333 C CA . THR B 1 17 ? 3.143 24.344 12.031 1 96.94 17 THR B CA 1
ATOM 1334 C C . THR B 1 17 ? 2.965 25.656 12.781 1 96.94 17 THR B C 1
ATOM 1336 O O . THR B 1 17 ? 3.922 26.406 12.945 1 96.94 17 THR B O 1
ATOM 1339 N N . ASP B 1 18 ? 1.808 25.953 13.195 1 95 18 ASP B N 1
ATOM 1340 C CA . ASP B 1 18 ? 1.536 27.188 13.922 1 95 18 ASP B CA 1
ATOM 1341 C C . ASP B 1 18 ? 1.551 26.953 15.43 1 95 18 ASP B C 1
ATOM 1343 O O . ASP B 1 18 ? 1.298 27.875 16.219 1 95 18 ASP B O 1
ATOM 1347 N N . GLY B 1 19 ? 1.747 25.797 15.758 1 94.62 19 GLY B N 1
ATOM 1348 C CA . GLY B 1 19 ? 1.791 25.438 17.172 1 94.62 19 GLY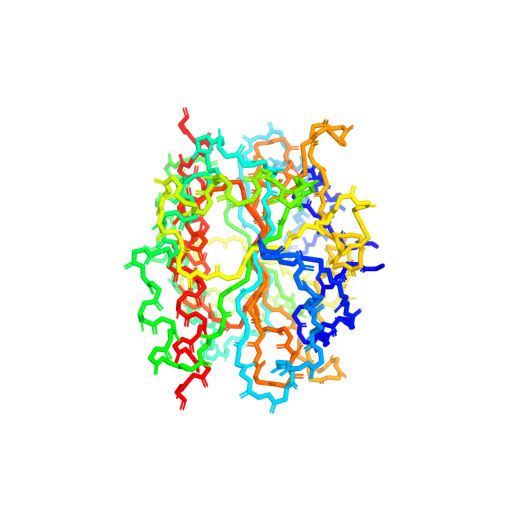 B CA 1
ATOM 1349 C C . GLY B 1 19 ? 0.428 25.109 17.75 1 94.62 19 GLY B C 1
ATOM 1350 O O . GLY B 1 19 ? 0.301 24.844 18.938 1 94.62 19 GLY B O 1
ATOM 1351 N N . ASN B 1 20 ? -0.58 25.125 16.922 1 96.44 20 ASN B N 1
ATOM 1352 C CA . ASN B 1 20 ? -1.918 24.734 17.359 1 96.44 20 ASN B CA 1
ATOM 1353 C C . ASN B 1 20 ? -2.057 23.234 17.484 1 96.44 20 ASN B C 1
ATOM 1355 O O . ASN B 1 20 ? -1.37 22.484 16.781 1 96.44 20 ASN B O 1
ATOM 1359 N N . VAL B 1 21 ? -2.955 22.812 18.391 1 97.62 21 VAL B N 1
ATOM 1360 C CA . VAL B 1 21 ? -3.207 21.391 18.562 1 97.62 21 VAL B CA 1
ATOM 1361 C C . VAL B 1 21 ? -4.176 20.906 17.484 1 97.62 21 VAL B C 1
ATOM 1363 O O . VAL B 1 21 ? -5.305 21.391 17.391 1 97.62 21 VAL B O 1
ATOM 1366 N N . PHE B 1 22 ? -3.662 20.125 16.672 1 97.88 22 PHE B N 1
ATOM 1367 C CA . PHE B 1 22 ? -4.488 19.375 15.734 1 97.88 22 PHE B CA 1
ATOM 1368 C C . PHE B 1 22 ? -5.148 18.188 16.438 1 97.88 22 PHE B C 1
ATOM 1370 O O . PHE B 1 22 ? -4.504 17.484 17.219 1 97.88 22 PHE B O 1
ATOM 1377 N N . ASP B 1 23 ? -6.422 17.953 16.203 1 98.44 23 ASP B N 1
ATOM 1378 C CA . ASP B 1 23 ? -7.164 16.797 16.688 1 98.44 23 ASP B CA 1
ATOM 1379 C C . ASP B 1 23 ? -7.848 16.062 15.531 1 98.44 23 ASP B C 1
ATOM 1381 O O . ASP B 1 23 ? -8.688 16.641 14.836 1 98.44 23 ASP B O 1
ATOM 1385 N N . SER B 1 24 ? -7.52 14.781 15.391 1 98.31 24 SER B N 1
ATOM 1386 C CA . SER B 1 24 ? -8.086 14 14.297 1 98.31 24 SER B CA 1
ATOM 1387 C C . SER B 1 24 ? -9.609 13.953 14.383 1 98.31 24 SER B C 1
ATOM 1389 O O . SER B 1 24 ? -10.281 13.836 13.359 1 98.31 24 SER B O 1
ATOM 1391 N N . ARG B 1 25 ? -10.172 14.086 15.461 1 97.56 25 ARG B N 1
ATOM 1392 C CA . ARG B 1 25 ? -11.617 14.016 15.664 1 97.56 25 ARG B CA 1
ATOM 1393 C C . ARG B 1 25 ? -12.32 15.195 14.992 1 97.56 25 ARG B C 1
ATOM 1395 O O . ARG B 1 25 ? -13.523 15.141 14.742 1 97.56 25 ARG B O 1
ATOM 1402 N N . ASP B 1 26 ? -11.555 16.234 14.812 1 97.69 26 ASP B N 1
ATOM 1403 C CA . ASP B 1 26 ? -12.117 17.406 14.164 1 97.69 26 ASP B CA 1
ATOM 1404 C C . ASP B 1 26 ? -12.305 17.172 12.664 1 97.69 26 ASP B C 1
ATOM 1406 O O . ASP B 1 26 ? -12.977 17.953 11.984 1 97.69 26 ASP B O 1
ATOM 1410 N N . PHE B 1 27 ? -11.734 16.156 12.133 1 97.25 27 PHE B N 1
ATOM 1411 C CA . PHE B 1 27 ? -11.75 15.93 10.688 1 97.25 27 PHE B CA 1
ATOM 1412 C C . PHE B 1 27 ? -12.516 14.656 10.352 1 97.25 27 PHE B C 1
ATOM 1414 O O . PHE B 1 27 ? -13.188 14.586 9.32 1 97.25 27 PHE B O 1
ATOM 1421 N N . VAL B 1 28 ? -12.352 13.633 11.234 1 97.06 28 VAL B N 1
ATOM 1422 C CA . VAL B 1 28 ? -13.078 12.391 11.047 1 97.06 28 VAL B CA 1
ATOM 1423 C C . VAL B 1 28 ? -14.578 12.641 11.156 1 97.06 28 VAL B C 1
ATOM 1425 O O . VAL B 1 28 ? -15.031 13.328 12.07 1 97.06 28 VAL B O 1
ATOM 1428 N N . GLY B 1 29 ? -15.336 12.133 10.211 1 96.19 29 GLY B N 1
ATOM 1429 C CA . GLY B 1 29 ? -16.766 12.406 10.148 1 96.19 29 GLY B CA 1
ATOM 1430 C C . GLY B 1 29 ? -17.094 13.57 9.242 1 96.19 29 GLY B C 1
ATOM 1431 O O . GLY B 1 29 ? -18.281 13.828 8.969 1 96.19 29 GLY B O 1
ATOM 1432 N N . LYS B 1 30 ? -16.062 14.25 8.75 1 96.62 30 LYS B N 1
ATOM 1433 C CA . LYS B 1 30 ? -16.297 15.453 7.957 1 96.62 30 LYS B CA 1
ATOM 1434 C C . LYS B 1 30 ? -15.672 15.336 6.57 1 96.62 30 LYS B C 1
ATOM 1436 O O . LYS B 1 30 ? -16.328 15.617 5.562 1 96.62 30 LYS B O 1
ATOM 1441 N N . LYS B 1 31 ? -14.43 14.883 6.504 1 97.06 31 LYS B N 1
ATOM 1442 C CA . LYS B 1 31 ? -13.672 14.852 5.258 1 97.06 31 LYS B CA 1
ATOM 1443 C C . LYS B 1 31 ? -12.922 13.531 5.098 1 97.06 31 LYS B C 1
ATOM 1445 O O . LYS B 1 31 ? -12.578 12.883 6.086 1 97.06 31 LYS B O 1
ATOM 1450 N N . ALA B 1 32 ? -12.719 13.18 3.805 1 98.38 32 ALA B N 1
ATOM 1451 C CA . ALA B 1 32 ? -11.695 12.172 3.541 1 98.38 32 ALA B CA 1
ATOM 1452 C C . ALA B 1 32 ? -10.305 12.695 3.906 1 98.38 32 ALA B C 1
ATOM 1454 O O . ALA B 1 32 ? -10.055 13.898 3.84 1 98.38 32 ALA B O 1
ATOM 1455 N N . LEU B 1 33 ? -9.445 11.742 4.363 1 98.75 33 LEU B N 1
ATOM 1456 C CA . LEU B 1 33 ? -8.109 12.156 4.777 1 98.75 33 LEU B CA 1
ATOM 1457 C C . LEU B 1 33 ? -7.039 11.43 3.967 1 98.75 33 LEU B C 1
ATOM 1459 O O . LEU B 1 33 ? -7.168 10.242 3.686 1 98.75 33 LEU B O 1
ATOM 1463 N N . VAL B 1 34 ? -6.062 12.164 3.525 1 98.88 34 VAL B N 1
ATOM 1464 C CA . VAL B 1 34 ? -4.777 11.633 3.076 1 98.88 34 VAL B CA 1
ATOM 1465 C C . VAL B 1 34 ? -3.709 11.906 4.133 1 98.88 34 VAL B C 1
ATOM 1467 O O . VAL B 1 34 ? -3.305 13.047 4.336 1 98.88 34 VAL B O 1
ATOM 1470 N N . ILE B 1 35 ? -3.303 10.836 4.824 1 98.88 35 ILE B N 1
ATOM 1471 C CA . ILE B 1 35 ? -2.303 10.938 5.883 1 98.88 35 ILE B CA 1
ATOM 1472 C C . ILE B 1 35 ? -1.007 10.266 5.434 1 98.88 35 ILE B C 1
ATOM 1474 O O . ILE B 1 35 ? -0.962 9.047 5.258 1 98.88 35 ILE B O 1
ATOM 1478 N N . TYR B 1 36 ? 0.004 11.078 5.227 1 98.81 36 TYR B N 1
ATOM 1479 C CA . TYR B 1 36 ? 1.254 10.461 4.793 1 98.81 36 TYR B CA 1
ATOM 1480 C C . TYR B 1 36 ? 2.355 10.68 5.824 1 98.81 36 TYR B C 1
ATOM 1482 O O . TYR B 1 36 ? 2.525 11.789 6.332 1 98.81 36 TYR B O 1
ATOM 1490 N N . PHE B 1 37 ? 3.008 9.586 6.168 1 98.5 37 PHE B N 1
ATOM 1491 C CA . PHE B 1 37 ? 4.172 9.586 7.047 1 98.5 37 PHE B CA 1
ATOM 1492 C C . PHE B 1 37 ? 5.461 9.617 6.234 1 98.5 37 PHE B C 1
ATOM 1494 O O . PHE B 1 37 ? 5.574 8.938 5.211 1 98.5 37 PHE B O 1
ATOM 1501 N N . TYR B 1 38 ? 6.426 10.422 6.688 1 98.12 38 TYR B N 1
ATOM 1502 C CA . TYR B 1 38 ? 7.707 10.516 5.996 1 98.12 38 TYR B CA 1
ATOM 1503 C C . TYR B 1 38 ? 8.844 10.711 6.988 1 98.12 38 TYR B C 1
ATOM 1505 O O . TYR B 1 38 ? 8.617 11.117 8.133 1 98.12 38 TYR B O 1
ATOM 1513 N N . PRO B 1 39 ? 10.102 10.477 6.559 1 97.25 39 PRO B N 1
ATOM 1514 C CA . PRO B 1 39 ? 11.203 10.391 7.523 1 97.25 39 PRO B CA 1
ATOM 1515 C C . PRO B 1 39 ? 11.602 11.742 8.094 1 97.25 39 PRO B C 1
ATOM 1517 O O . PRO B 1 39 ? 11.664 11.914 9.312 1 97.25 39 PRO B O 1
ATOM 1520 N N . LYS B 1 40 ? 11.867 12.641 7.203 1 97.44 40 LYS B N 1
ATOM 1521 C CA . LYS B 1 40 ? 12.555 13.828 7.703 1 97.44 40 LYS B CA 1
ATOM 1522 C C . LYS B 1 40 ? 12.383 15 6.746 1 97.44 40 LYS B C 1
ATOM 1524 O O . LYS B 1 40 ? 12.539 14.852 5.531 1 97.44 40 LYS B O 1
ATOM 1529 N N . ASP B 1 41 ? 12.172 16.141 7.375 1 98.19 41 ASP B N 1
ATOM 1530 C CA . ASP B 1 41 ? 12.078 17.359 6.59 1 98.19 41 ASP B CA 1
ATOM 1531 C C . ASP B 1 41 ? 13.391 17.656 5.859 1 98.19 41 ASP B C 1
ATOM 1533 O O . ASP B 1 41 ? 14.461 17.281 6.336 1 98.19 41 ASP B O 1
ATOM 1537 N N . ASN B 1 42 ? 13.109 18.312 4.66 1 97.88 42 ASN B N 1
ATOM 1538 C CA . ASN B 1 42 ? 14.219 18.875 3.904 1 97.88 42 ASN B CA 1
ATOM 1539 C C . ASN B 1 42 ? 15.203 17.797 3.457 1 97.88 42 ASN B C 1
ATOM 1541 O O . ASN B 1 42 ? 16.422 18 3.488 1 97.88 42 ASN B O 1
ATOM 1545 N N . THR B 1 43 ? 14.734 16.609 3.238 1 97.12 43 THR B N 1
ATOM 1546 C CA . THR B 1 43 ? 15.469 15.555 2.553 1 97.12 43 THR B CA 1
ATOM 1547 C C . THR B 1 43 ? 14.859 15.281 1.179 1 97.12 43 THR B C 1
ATOM 1549 O O . THR B 1 43 ? 13.68 15.547 0.953 1 97.12 43 THR B O 1
ATOM 1552 N N . PRO B 1 44 ? 15.688 14.891 0.26 1 96.69 44 PRO B N 1
ATOM 1553 C CA . PRO B 1 44 ? 15.258 14.852 -1.141 1 96.69 44 PRO B CA 1
ATOM 1554 C C . PRO B 1 44 ? 13.945 14.094 -1.335 1 96.69 44 PRO B C 1
ATOM 1556 O O . PRO B 1 44 ? 13 14.633 -1.91 1 96.69 44 PRO B O 1
ATOM 1559 N N . GLY B 1 45 ? 13.828 12.852 -0.89 1 96.62 45 GLY B N 1
ATOM 1560 C CA . GLY B 1 45 ? 12.609 12.07 -1.056 1 96.62 45 GLY B CA 1
ATOM 1561 C C . GLY B 1 45 ? 11.398 12.703 -0.397 1 96.62 45 GLY B C 1
ATOM 1562 O O . GLY B 1 45 ? 10.32 12.758 -0.988 1 96.62 45 GLY B O 1
ATOM 1563 N N . CYS B 1 46 ? 11.625 13.211 0.758 1 98.06 46 CYS B N 1
ATOM 1564 C CA . CYS B 1 46 ? 10.531 13.844 1.495 1 98.06 46 CYS B CA 1
ATOM 1565 C C . CYS B 1 46 ? 10.109 15.148 0.833 1 98.06 46 CYS B C 1
ATOM 1567 O O . CYS B 1 46 ? 8.922 15.477 0.793 1 98.06 46 CYS B O 1
ATOM 1569 N N . THR B 1 47 ? 11.047 15.883 0.345 1 98.62 47 THR B N 1
ATOM 1570 C CA . THR B 1 47 ? 10.766 17.109 -0.384 1 98.62 47 THR B CA 1
ATOM 1571 C C . THR B 1 47 ? 9.984 16.812 -1.66 1 98.62 47 THR B C 1
ATOM 1573 O O . THR B 1 47 ? 8.992 17.484 -1.95 1 98.62 47 THR B O 1
ATOM 1576 N N . THR B 1 48 ? 10.422 15.797 -2.346 1 98.5 48 THR B N 1
ATOM 1577 C CA . THR B 1 48 ? 9.727 15.383 -3.561 1 98.5 48 THR B CA 1
ATOM 1578 C C . THR B 1 48 ? 8.273 15.023 -3.26 1 98.5 48 THR B C 1
ATOM 1580 O O . THR B 1 48 ? 7.367 15.43 -3.986 1 98.5 48 THR B O 1
ATOM 1583 N N . GLN B 1 49 ? 8.078 14.297 -2.27 1 98.69 49 GLN B N 1
ATOM 1584 C CA . GLN B 1 49 ? 6.738 13.875 -1.876 1 98.69 49 GLN B CA 1
ATOM 1585 C C . GLN B 1 49 ? 5.883 15.078 -1.485 1 98.69 49 GLN B C 1
ATOM 1587 O O . GLN B 1 49 ? 4.758 15.227 -1.971 1 98.69 49 GLN B O 1
ATOM 1592 N N . ALA B 1 50 ? 6.395 15.938 -0.625 1 98.81 50 ALA B N 1
ATOM 1593 C CA . ALA B 1 50 ? 5.66 17.109 -0.165 1 98.81 50 ALA B CA 1
ATOM 1594 C C . ALA B 1 50 ? 5.309 18.031 -1.332 1 98.81 50 ALA B C 1
ATOM 1596 O O . ALA B 1 50 ? 4.168 18.5 -1.441 1 98.81 50 ALA B O 1
ATOM 1597 N N . CYS B 1 51 ? 6.258 18.234 -2.178 1 98.88 51 CYS B N 1
ATOM 1598 C CA . CYS B 1 51 ? 6.016 19.094 -3.324 1 98.88 51 CYS B CA 1
ATOM 1599 C C . CYS B 1 51 ? 5.02 18.469 -4.289 1 98.88 51 CYS B C 1
ATOM 1601 O O . CYS B 1 51 ? 4.227 19.172 -4.914 1 98.88 51 CYS B O 1
ATOM 1603 N N . GLY B 1 52 ? 5.082 17.188 -4.441 1 98.81 52 GLY B N 1
ATOM 1604 C CA . GLY B 1 52 ? 4.07 16.516 -5.23 1 98.81 52 GLY B CA 1
ATOM 1605 C C . GLY B 1 52 ? 2.66 16.719 -4.703 1 98.81 52 GLY B C 1
ATOM 1606 O O . GLY B 1 52 ? 1.741 17 -5.473 1 98.81 52 GLY B O 1
ATOM 1607 N N . PHE B 1 53 ? 2.498 16.531 -3.385 1 98.88 53 PHE B N 1
ATOM 1608 C CA . PHE B 1 53 ? 1.199 16.781 -2.773 1 98.88 53 PHE B CA 1
ATOM 1609 C C . PHE B 1 53 ? 0.803 18.25 -2.936 1 98.88 53 PHE B C 1
ATOM 1611 O O . PHE B 1 53 ? -0.366 18.547 -3.174 1 98.88 53 PHE B O 1
ATOM 1618 N N . ARG B 1 54 ? 1.789 19.141 -2.768 1 98.75 54 ARG B N 1
ATOM 1619 C CA . ARG B 1 54 ? 1.538 20.562 -2.984 1 98.75 54 ARG B CA 1
ATOM 1620 C C . ARG B 1 54 ? 1.008 20.828 -4.395 1 98.75 54 ARG B C 1
ATOM 1622 O O . ARG B 1 54 ? 0.002 21.516 -4.566 1 98.75 54 ARG B O 1
ATOM 1629 N N . ASP B 1 55 ? 1.656 20.281 -5.375 1 98.75 55 ASP B N 1
ATOM 1630 C CA . ASP B 1 55 ? 1.362 20.547 -6.777 1 98.75 55 ASP B CA 1
ATOM 1631 C C . ASP B 1 55 ? -0.02 20.031 -7.16 1 98.75 55 ASP B C 1
ATOM 1633 O O . ASP B 1 55 ? -0.626 20.5 -8.125 1 98.75 55 ASP B O 1
ATOM 1637 N N . GLN B 1 56 ? -0.507 19.078 -6.418 1 98.44 56 GLN B N 1
ATOM 1638 C CA . GLN B 1 56 ? -1.825 18.516 -6.695 1 98.44 56 GLN B CA 1
ATOM 1639 C C . GLN B 1 56 ? -2.801 18.828 -5.562 1 98.44 56 GLN B C 1
ATOM 1641 O O . GLN B 1 56 ? -3.861 18.203 -5.469 1 98.44 56 GLN B O 1
ATOM 1646 N N . TYR B 1 57 ? -2.488 19.734 -4.777 1 98.5 57 TYR B N 1
ATOM 1647 C CA . TYR B 1 57 ? -3.254 20.016 -3.566 1 98.5 57 TYR B CA 1
ATOM 1648 C C . TYR B 1 57 ? -4.684 20.422 -3.906 1 98.5 57 TYR B C 1
ATOM 1650 O O . TYR B 1 57 ? -5.633 19.969 -3.26 1 98.5 57 TYR B O 1
ATOM 1658 N N . GLU B 1 58 ? -4.867 21.25 -4.883 1 98.19 58 GLU B N 1
ATOM 1659 C CA . GLU B 1 58 ? -6.195 21.719 -5.262 1 98.19 58 GLU B CA 1
ATOM 1660 C C . GLU B 1 58 ? -7.078 20.578 -5.734 1 98.19 58 GLU B C 1
ATOM 1662 O O . GLU B 1 58 ? -8.289 20.578 -5.516 1 98.19 58 GLU B O 1
ATOM 1667 N N . ASP B 1 59 ? -6.48 19.594 -6.379 1 98.25 59 ASP B N 1
ATOM 1668 C CA . ASP B 1 59 ? -7.23 18.422 -6.797 1 98.25 59 ASP B CA 1
ATOM 1669 C C . ASP B 1 59 ? -7.812 17.688 -5.59 1 98.25 59 ASP B C 1
ATOM 1671 O O . ASP B 1 59 ? -8.977 17.266 -5.609 1 98.25 59 ASP B O 1
ATOM 1675 N N . PHE B 1 60 ? -7.047 17.516 -4.566 1 98.44 60 PHE B N 1
ATOM 1676 C CA . PHE B 1 60 ? -7.512 16.875 -3.342 1 98.44 60 PHE B CA 1
ATOM 1677 C C . PHE B 1 60 ? -8.602 17.703 -2.676 1 98.44 60 PHE B C 1
ATOM 1679 O O . PHE B 1 60 ? -9.633 17.172 -2.268 1 98.44 60 PHE B O 1
ATOM 1686 N N . LYS B 1 61 ? -8.352 19 -2.582 1 97.25 61 LYS B N 1
ATOM 1687 C CA . LYS B 1 61 ? -9.289 19.906 -1.943 1 97.25 61 LYS B CA 1
ATOM 1688 C C . LYS B 1 61 ? -10.633 19.922 -2.67 1 97.25 61 LYS B C 1
ATOM 1690 O O . LYS B 1 61 ? -11.688 19.891 -2.033 1 97.25 61 LYS B O 1
ATOM 1695 N N . ASP B 1 62 ? -10.555 19.922 -3.965 1 97.75 62 ASP B N 1
ATOM 1696 C CA . ASP B 1 62 ? -11.766 19.953 -4.781 1 97.75 62 ASP B CA 1
ATOM 1697 C C . ASP B 1 62 ? -12.602 18.688 -4.582 1 97.75 62 ASP B C 1
ATOM 1699 O O . ASP B 1 62 ? -13.828 18.719 -4.707 1 97.75 62 ASP B O 1
ATOM 1703 N N . LEU B 1 63 ? -11.961 17.672 -4.246 1 97.62 63 LEU B N 1
ATOM 1704 C CA . LEU B 1 63 ? -12.648 16.406 -4.035 1 97.62 63 LEU B CA 1
ATOM 1705 C C . LEU B 1 63 ? -13.078 16.25 -2.58 1 97.62 63 LEU B C 1
ATOM 1707 O O . LEU B 1 63 ? -13.633 15.227 -2.195 1 97.62 63 LEU B O 1
ATOM 1711 N N . GLY B 1 64 ? -12.75 17.219 -1.776 1 96.88 64 GLY B N 1
ATOM 1712 C CA . GLY B 1 64 ? -13.211 17.266 -0.397 1 96.88 64 GLY B CA 1
ATOM 1713 C C . GLY B 1 64 ? -12.266 16.562 0.566 1 96.88 64 GLY B C 1
ATOM 1714 O O . GLY B 1 64 ? -12.648 16.234 1.687 1 96.88 64 GLY B O 1
ATOM 1715 N N . ALA B 1 65 ? -11.047 16.344 0.155 1 98.38 65 ALA B N 1
ATOM 1716 C CA . ALA B 1 65 ? -10.086 15.633 0.992 1 98.38 65 ALA B CA 1
ATOM 1717 C C . ALA B 1 65 ? -9.141 16.609 1.691 1 98.38 65 ALA B C 1
ATOM 1719 O O . ALA B 1 65 ? -8.859 17.688 1.177 1 98.38 65 ALA B O 1
ATOM 1720 N N . GLU B 1 66 ? -8.664 16.219 2.91 1 98.19 66 GLU B N 1
ATOM 1721 C CA . GLU B 1 66 ? -7.613 16.922 3.639 1 98.19 66 GLU B CA 1
ATOM 1722 C C . GLU B 1 66 ? -6.285 16.172 3.562 1 98.19 66 GLU B C 1
ATOM 1724 O O . GLU B 1 66 ? -6.242 14.953 3.771 1 98.19 66 GLU B O 1
ATOM 1729 N N . VAL B 1 67 ? -5.266 16.875 3.209 1 98.81 67 VAL B N 1
ATOM 1730 C CA . VAL B 1 67 ? -3.932 16.281 3.148 1 98.81 67 VAL B CA 1
ATOM 1731 C C . VAL B 1 67 ? -3.154 16.625 4.414 1 98.81 67 VAL B C 1
ATOM 1733 O O . VAL B 1 67 ? -3.066 17.797 4.793 1 98.81 67 VAL B O 1
ATOM 1736 N N . ILE B 1 68 ? -2.58 15.586 5.082 1 98.81 68 ILE B N 1
ATOM 1737 C CA . ILE B 1 68 ? -1.854 15.75 6.34 1 98.81 68 ILE B CA 1
ATOM 1738 C C . ILE B 1 68 ? -0.517 15.016 6.258 1 98.81 68 ILE B C 1
ATOM 1740 O O . ILE B 1 68 ? -0.481 13.797 6.062 1 98.81 68 ILE B O 1
ATOM 1744 N N . GLY B 1 69 ? 0.551 15.781 6.406 1 98.81 69 GLY B N 1
ATOM 1745 C CA . GLY B 1 69 ? 1.87 15.18 6.523 1 98.81 69 GLY B CA 1
ATOM 1746 C C . GLY B 1 69 ? 2.34 15.047 7.961 1 98.81 69 GLY B C 1
ATOM 1747 O O . GLY B 1 69 ? 2.113 15.945 8.781 1 98.81 69 GLY B O 1
ATOM 1748 N N . ILE B 1 70 ? 2.971 13.852 8.25 1 98.81 70 ILE B N 1
ATOM 1749 C CA . ILE B 1 70 ? 3.412 13.609 9.617 1 98.81 70 ILE B CA 1
ATOM 1750 C C . ILE B 1 70 ? 4.848 13.086 9.609 1 98.81 70 ILE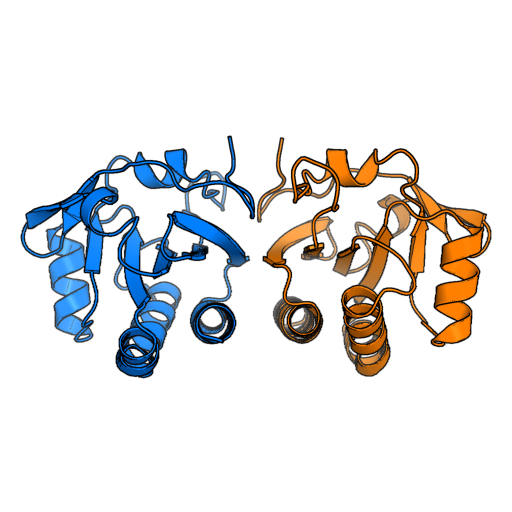 B C 1
ATOM 1752 O O . ILE B 1 70 ? 5.172 12.156 8.875 1 98.81 70 ILE B O 1
ATOM 1756 N N . SER B 1 71 ? 5.719 13.703 10.359 1 98.44 71 SER B N 1
ATOM 1757 C CA . SER B 1 71 ? 7.047 13.172 10.633 1 98.44 71 SER B CA 1
ATOM 1758 C C . SER B 1 71 ? 7.473 13.453 12.07 1 98.44 71 SER B C 1
ATOM 1760 O O . SER B 1 71 ? 6.742 14.094 12.82 1 98.44 71 SER B O 1
ATOM 1762 N N . GLY B 1 72 ? 8.617 12.914 12.445 1 97.38 72 GLY B N 1
ATOM 1763 C CA . GLY B 1 72 ? 9.133 13.102 13.789 1 97.38 72 GLY B CA 1
ATOM 1764 C C . GLY B 1 72 ? 9.781 14.453 14 1 97.38 72 GLY B C 1
ATOM 1765 O O . GLY B 1 72 ? 10.289 14.742 15.094 1 97.38 72 GLY B O 1
ATOM 1766 N N . ASP B 1 73 ? 9.828 15.305 13.016 1 98.06 73 ASP B N 1
ATOM 1767 C CA . ASP B 1 73 ? 10.445 16.625 13.117 1 98.06 73 ASP B CA 1
ATOM 1768 C C . ASP B 1 73 ? 9.648 17.531 14.062 1 98.06 73 ASP B C 1
ATOM 1770 O O . ASP B 1 73 ? 8.469 17.297 14.305 1 98.06 73 ASP B O 1
ATOM 1774 N N . ASP B 1 74 ? 10.32 18.547 14.594 1 97.88 74 ASP B N 1
ATOM 1775 C CA . ASP B 1 74 ? 9.641 19.453 15.516 1 97.88 74 ASP B CA 1
ATOM 1776 C C . ASP B 1 74 ? 8.883 20.531 14.758 1 97.88 74 ASP B C 1
ATOM 1778 O O . ASP B 1 74 ? 8.977 20.625 13.531 1 97.88 74 ASP B O 1
ATOM 1782 N N . VAL B 1 75 ? 8.141 21.312 15.539 1 98.19 75 VAL B N 1
ATOM 1783 C CA . VAL B 1 75 ? 7.266 22.344 14.977 1 98.19 75 VAL B CA 1
ATOM 1784 C C . VAL B 1 75 ? 8.094 23.344 14.18 1 98.19 75 VAL B C 1
ATOM 1786 O O . VAL B 1 75 ? 7.703 23.75 13.078 1 98.19 75 VAL B O 1
ATOM 1789 N N . SER B 1 76 ? 9.227 23.703 14.703 1 98.19 76 SER B N 1
ATOM 1790 C CA . SER B 1 76 ? 10.078 24.688 14.031 1 98.19 76 SER B CA 1
ATOM 1791 C C . SER B 1 76 ? 10.562 24.156 12.68 1 98.19 76 SER B C 1
ATOM 1793 O O . SER B 1 76 ? 10.578 24.891 11.688 1 98.19 76 SER B O 1
ATOM 1795 N N . SER B 1 77 ? 10.953 22.969 12.609 1 98.5 77 SER B N 1
ATOM 1796 C CA . SER B 1 77 ? 11.383 22.328 11.359 1 98.5 77 SER B CA 1
ATOM 1797 C C . SER B 1 77 ? 10.242 22.297 10.344 1 98.5 77 SER B C 1
ATOM 1799 O O . SER B 1 77 ? 10.445 22.609 9.172 1 98.5 77 SER B O 1
ATOM 1801 N N . HIS B 1 78 ? 9.062 21.906 10.781 1 98.69 78 HIS B N 1
ATOM 1802 C CA . HIS B 1 78 ? 7.902 21.875 9.906 1 98.69 78 HIS B CA 1
ATOM 1803 C C . HIS B 1 78 ? 7.598 23.266 9.344 1 98.69 78 HIS B C 1
ATOM 1805 O O . HIS B 1 78 ? 7.246 23.406 8.172 1 98.69 78 HIS B O 1
ATOM 1811 N N . GLN B 1 79 ? 7.68 24.234 10.242 1 98.12 79 GLN B N 1
ATOM 1812 C CA . GLN B 1 79 ? 7.426 25.609 9.805 1 98.12 79 GLN B CA 1
ATOM 1813 C C . GLN B 1 79 ? 8.383 26.016 8.688 1 98.12 79 GLN B C 1
ATOM 1815 O O . GLN B 1 79 ? 7.957 26.594 7.68 1 98.12 79 GLN B O 1
ATOM 1820 N N . LYS B 1 80 ? 9.641 25.766 8.859 1 98.31 80 LYS B N 1
ATOM 1821 C CA . LYS B 1 80 ? 10.648 26.094 7.855 1 98.31 80 LYS B CA 1
ATOM 1822 C C . LYS B 1 80 ? 10.398 25.328 6.559 1 98.31 80 LYS B C 1
ATOM 1824 O O . LYS B 1 80 ? 10.484 25.891 5.469 1 98.31 80 LYS B O 1
ATOM 1829 N N . PHE B 1 81 ? 10.148 24.078 6.672 1 98.81 81 PHE B N 1
ATOM 1830 C CA . PHE B 1 81 ? 9.883 23.203 5.531 1 98.81 81 PHE B CA 1
ATOM 1831 C C . PHE B 1 81 ? 8.68 23.703 4.742 1 98.81 81 PHE B C 1
ATOM 1833 O O . PHE B 1 81 ? 8.742 23.844 3.518 1 98.81 81 PHE B O 1
ATOM 1840 N N . ALA B 1 82 ? 7.566 23.984 5.465 1 98.69 82 ALA B N 1
ATOM 1841 C CA . ALA B 1 82 ? 6.336 24.469 4.84 1 98.69 82 ALA B CA 1
ATOM 1842 C C . ALA B 1 82 ? 6.555 25.797 4.141 1 98.69 82 ALA B C 1
ATOM 1844 O O . ALA B 1 82 ? 6.066 26.016 3.031 1 98.69 82 ALA B O 1
ATOM 1845 N N . ARG B 1 83 ? 7.262 26.703 4.793 1 98.19 83 ARG B N 1
ATOM 1846 C CA . ARG B 1 83 ? 7.531 28.016 4.23 1 98.19 83 ARG B CA 1
ATOM 1847 C C . ARG B 1 83 ? 8.43 27.922 3.004 1 98.19 83 ARG B C 1
ATOM 1849 O O . ARG B 1 83 ? 8.141 28.516 1.967 1 98.19 83 ARG B O 1
ATOM 1856 N N . GLN B 1 84 ? 9.438 27.172 3.125 1 98.62 84 GLN B N 1
ATOM 1857 C CA . GLN B 1 84 ? 10.43 27.031 2.061 1 98.62 84 GLN B CA 1
ATOM 1858 C C . GLN B 1 84 ? 9.781 26.516 0.776 1 98.62 84 GLN B C 1
ATOM 1860 O O . GLN B 1 84 ? 10.117 26.969 -0.318 1 98.62 84 GLN B O 1
ATOM 1865 N N . TYR B 1 85 ? 8.898 25.625 0.901 1 98.69 85 TYR B N 1
ATOM 1866 C CA . TYR B 1 85 ? 8.352 24.969 -0.283 1 98.69 85 TYR B CA 1
ATOM 1867 C C . TYR B 1 85 ? 6.887 25.344 -0.478 1 98.69 85 TYR B C 1
ATOM 1869 O O . TYR B 1 85 ? 6.191 24.734 -1.302 1 98.69 85 TYR B O 1
ATOM 1877 N N . LYS B 1 86 ? 6.391 26.297 0.283 1 98.62 86 LYS B N 1
ATOM 1878 C CA . LYS B 1 86 ? 5.035 26.828 0.167 1 98.62 86 LYS B CA 1
ATOM 1879 C C . LYS B 1 86 ? 4 25.719 0.223 1 98.62 86 LYS B C 1
ATOM 1881 O O . LYS B 1 86 ? 3.133 25.625 -0.647 1 98.62 86 LYS B O 1
ATOM 1886 N N . LEU B 1 87 ? 4.125 24.891 1.223 1 98.75 87 LEU B N 1
ATOM 1887 C CA . LEU B 1 87 ? 3.205 23.766 1.387 1 98.75 87 LEU B CA 1
ATOM 1888 C C . LEU B 1 87 ? 1.875 24.234 1.967 1 98.75 87 LEU B C 1
ATOM 1890 O O . LEU B 1 87 ? 1.832 24.781 3.072 1 98.75 87 LEU B O 1
ATOM 1894 N N . PRO B 1 88 ? 0.776 24.016 1.26 1 98.38 88 PRO B N 1
ATOM 1895 C CA . PRO B 1 88 ? -0.509 24.594 1.667 1 98.38 88 PRO B CA 1
ATOM 1896 C C . PRO B 1 88 ? -1.303 23.656 2.586 1 98.38 88 PRO B C 1
ATOM 1898 O O . PRO B 1 88 ? -2.463 23.938 2.898 1 98.38 88 PRO B O 1
ATOM 1901 N N . PHE B 1 89 ? -0.757 22.578 2.998 1 98.56 89 PHE B N 1
ATOM 1902 C CA . PHE B 1 89 ? -1.491 21.594 3.783 1 98.56 89 PHE B CA 1
ATOM 1903 C C . PHE B 1 89 ? -0.888 21.453 5.176 1 98.56 89 PHE B C 1
ATOM 1905 O O . PHE B 1 89 ? 0.123 22.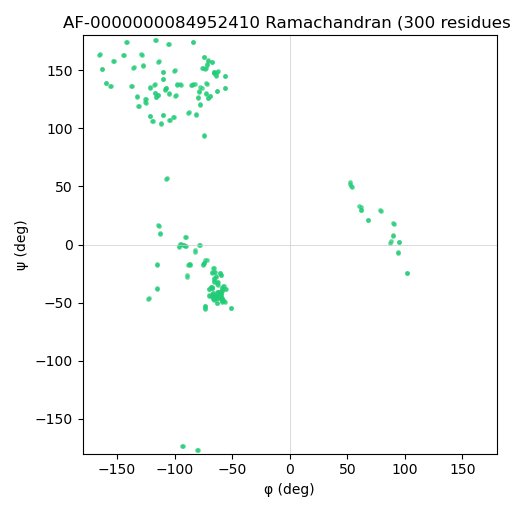094 5.488 1 98.56 89 PHE B O 1
ATOM 1912 N N . ILE B 1 90 ? -1.51 20.641 6.059 1 98.31 90 ILE B N 1
ATOM 1913 C CA . ILE B 1 90 ? -1.168 20.516 7.473 1 98.31 90 ILE B CA 1
ATOM 1914 C C . ILE B 1 90 ? 0.045 19.609 7.633 1 98.31 90 ILE B C 1
ATOM 1916 O O . ILE B 1 90 ? 0.092 18.516 7.051 1 98.31 90 ILE B O 1
ATOM 1920 N N . LEU B 1 91 ? 1.024 20.078 8.297 1 98.81 91 LEU B N 1
ATOM 1921 C CA . LEU B 1 91 ? 2.115 19.25 8.773 1 98.81 91 LEU B CA 1
ATOM 1922 C C . LEU B 1 91 ? 2.055 19.078 10.289 1 98.81 91 LEU B C 1
ATOM 1924 O O . LEU B 1 91 ? 1.854 20.062 11.016 1 98.81 91 LEU B O 1
ATOM 1928 N N . LEU B 1 92 ? 2.215 17.797 10.758 1 98.81 92 LEU B N 1
ATOM 1929 C CA . LEU B 1 92 ? 2.107 17.516 12.18 1 98.81 92 LEU B CA 1
ATOM 1930 C C . LEU B 1 92 ? 3.424 16.969 12.734 1 98.81 92 LEU B C 1
ATOM 1932 O O . LEU B 1 92 ? 4.082 16.156 12.086 1 98.81 92 LEU B O 1
ATOM 1936 N N . SER B 1 93 ? 3.758 17.469 13.898 1 98.62 93 SER B N 1
ATOM 1937 C CA . SER B 1 93 ? 4.961 17.016 14.594 1 98.62 93 SER B CA 1
ATOM 1938 C C . SER B 1 93 ? 4.676 15.797 15.461 1 98.62 93 SER B C 1
ATOM 1940 O O . SER B 1 93 ? 3.92 15.875 16.422 1 98.62 93 SER B O 1
ATOM 1942 N N . ASP B 1 94 ? 5.258 14.703 15.086 1 98 94 ASP B N 1
ATOM 1943 C CA . ASP B 1 94 ? 5.211 13.461 15.852 1 98 94 ASP B CA 1
ATOM 1944 C C . ASP B 1 94 ? 6.559 13.172 16.516 1 98 94 ASP B C 1
ATOM 1946 O O . ASP B 1 94 ? 7.121 12.086 16.328 1 98 94 ASP B O 1
ATOM 1950 N N . ASN B 1 95 ? 7.004 14.078 17.281 1 95.06 95 ASN B N 1
ATOM 1951 C CA . ASN B 1 95 ? 8.359 14.055 17.812 1 95.06 95 ASN B CA 1
ATOM 1952 C C . ASN B 1 95 ? 8.57 12.883 18.766 1 95.06 95 ASN B C 1
ATOM 1954 O O . ASN B 1 95 ? 9.68 12.359 18.891 1 95.06 95 ASN B O 1
ATOM 1958 N N . ASP B 1 96 ? 7.586 12.43 19.422 1 94.94 96 ASP B N 1
ATOM 1959 C CA . ASP B 1 96 ? 7.707 11.305 20.344 1 94.94 96 ASP B CA 1
ATOM 1960 C C . ASP B 1 96 ? 7.34 9.992 19.656 1 94.94 96 ASP B C 1
ATOM 1962 O O . ASP B 1 96 ? 7.301 8.938 20.297 1 94.94 96 ASP B O 1
ATOM 1966 N N . ARG B 1 97 ? 7.02 10.047 18.469 1 94.31 97 ARG B N 1
ATOM 1967 C CA . ARG B 1 97 ? 6.762 8.898 17.609 1 94.31 97 ARG B CA 1
ATOM 1968 C C . ARG B 1 97 ? 5.5 8.156 18.031 1 94.31 97 ARG B C 1
ATOM 1970 O O . ARG B 1 97 ? 5.328 6.977 17.734 1 94.31 97 ARG B O 1
ATOM 1977 N N . LYS B 1 98 ? 4.645 8.844 18.75 1 96.62 98 LYS B N 1
ATOM 1978 C CA . LYS B 1 98 ? 3.426 8.203 19.25 1 96.62 98 LYS B CA 1
ATOM 1979 C C . LYS B 1 98 ? 2.455 7.914 18.109 1 96.62 98 LYS B C 1
ATOM 1981 O O . LYS B 1 98 ? 1.846 6.844 18.062 1 96.62 98 LYS B O 1
ATOM 1986 N N . ILE B 1 99 ? 2.277 8.836 17.234 1 97.62 99 ILE B N 1
ATOM 1987 C CA . ILE B 1 99 ? 1.312 8.672 16.141 1 97.62 99 ILE B CA 1
ATOM 1988 C C . ILE B 1 99 ? 1.77 7.559 15.211 1 97.62 99 ILE B C 1
ATOM 1990 O O . ILE B 1 99 ? 0.976 6.695 14.828 1 97.62 99 ILE B O 1
ATOM 1994 N N . ARG B 1 100 ? 3.086 7.582 14.797 1 95.75 100 ARG B N 1
ATOM 1995 C CA . ARG B 1 100 ? 3.615 6.539 13.93 1 95.75 100 ARG B CA 1
ATOM 1996 C C . ARG B 1 100 ? 3.406 5.156 14.539 1 95.75 100 ARG B C 1
ATOM 1998 O O . ARG B 1 100 ? 3.121 4.191 13.82 1 95.75 100 ARG B O 1
ATOM 2005 N N . ARG B 1 101 ? 3.559 5.055 15.828 1 94.31 101 ARG B N 1
ATOM 2006 C CA . ARG B 1 101 ? 3.344 3.791 16.531 1 94.31 101 ARG B CA 1
ATOM 2007 C C . ARG B 1 101 ? 1.872 3.393 16.5 1 94.31 101 ARG B C 1
ATOM 2009 O O . ARG B 1 101 ? 1.545 2.223 16.281 1 94.31 101 ARG B O 1
ATOM 2016 N N . LEU B 1 102 ? 1.001 4.348 16.719 1 95.5 102 LEU B N 1
ATOM 2017 C CA . LEU B 1 102 ? -0.435 4.094 16.688 1 95.5 102 LEU B CA 1
ATOM 2018 C C . LEU B 1 102 ? -0.856 3.525 15.344 1 95.5 102 LEU B C 1
ATOM 2020 O O . LEU B 1 102 ? -1.729 2.656 15.273 1 95.5 102 LEU B O 1
ATOM 2024 N N . PHE B 1 103 ? -0.219 3.988 14.312 1 95.88 103 PHE B N 1
ATOM 2025 C CA . PHE B 1 103 ? -0.589 3.592 12.953 1 95.88 103 PHE B CA 1
ATOM 2026 C C . PHE B 1 103 ? 0.155 2.33 12.539 1 95.88 103 PHE B C 1
ATOM 2028 O O . PHE B 1 103 ? -0.205 1.688 11.547 1 95.88 103 PHE B O 1
ATOM 2035 N N . GLY B 1 104 ? 1.199 2.023 13.242 1 92.19 104 GLY B N 1
ATOM 2036 C CA . GLY B 1 104 ? 2.008 0.866 12.898 1 92.19 104 GLY B CA 1
ATOM 2037 C C . GLY B 1 104 ? 2.961 1.124 11.75 1 92.19 104 GLY B C 1
ATOM 2038 O O . GLY B 1 104 ? 3.264 0.217 10.969 1 92.19 104 GLY B O 1
ATOM 2039 N N . VAL B 1 105 ? 3.432 2.301 11.531 1 93.69 105 VAL B N 1
ATOM 2040 C CA . VAL B 1 105 ? 4.371 2.65 10.469 1 93.69 105 VAL B CA 1
ATOM 2041 C C . VAL B 1 105 ? 5.746 2.072 10.781 1 93.69 105 VAL B C 1
ATOM 2043 O O . VAL B 1 105 ? 6.305 2.33 11.852 1 93.69 105 VAL B O 1
ATOM 2046 N N . PRO B 1 106 ? 6.238 1.348 9.836 1 87.88 106 PRO B N 1
ATOM 2047 C CA . PRO B 1 106 ? 7.512 0.677 10.117 1 87.88 106 PRO B CA 1
ATOM 2048 C C . PRO B 1 106 ? 8.695 1.637 10.102 1 87.88 106 PRO B C 1
ATOM 2050 O O . PRO B 1 106 ? 8.555 2.795 9.703 1 87.88 106 PRO B O 1
ATOM 2053 N N . SER B 1 107 ? 9.742 1.121 10.734 1 87.94 107 SER B N 1
ATOM 2054 C CA . SER B 1 107 ? 11.047 1.754 10.57 1 87.94 107 SER B CA 1
ATOM 2055 C C . SER B 1 107 ? 11.992 0.873 9.758 1 87.94 107 SER B C 1
ATOM 2057 O O . SER B 1 107 ? 11.898 -0.355 9.812 1 87.94 107 SER B O 1
ATOM 2059 N N . ASN B 1 108 ? 12.75 1.56 8.961 1 81.56 108 ASN B N 1
ATOM 2060 C CA . ASN B 1 108 ? 13.758 0.865 8.164 1 81.56 108 ASN B CA 1
ATOM 2061 C C . ASN B 1 108 ? 15.156 1.092 8.719 1 81.56 108 ASN B C 1
ATOM 2063 O O . ASN B 1 108 ? 15.344 1.862 9.664 1 81.56 108 ASN B O 1
ATOM 2067 N N . MET B 1 109 ? 16.109 0.343 8.117 1 80.25 109 MET B N 1
ATOM 2068 C CA . MET B 1 109 ? 17.516 0.496 8.484 1 80.25 109 MET B CA 1
ATOM 2069 C C . MET B 1 109 ? 17.703 0.382 9.992 1 80.25 109 MET B C 1
ATOM 2071 O O . MET B 1 109 ? 18.25 1.29 10.625 1 80.25 109 MET B O 1
ATOM 2075 N N . PHE B 1 110 ? 17.234 -0.665 10.602 1 79.62 110 PHE B N 1
ATOM 2076 C CA . PHE B 1 110 ? 17.406 -1.013 12.008 1 79.62 110 PHE B CA 1
ATOM 2077 C C . PHE B 1 110 ? 16.828 0.066 12.906 1 79.62 110 PHE B C 1
ATOM 2079 O O . PHE B 1 110 ? 17.422 0.426 13.922 1 79.62 110 PHE B O 1
ATOM 2086 N N . GLY B 1 111 ? 15.797 0.666 12.438 1 79.75 111 GLY B N 1
ATOM 2087 C CA . GLY B 1 111 ? 15.094 1.621 13.281 1 79.75 111 GLY B CA 1
ATOM 2088 C C . GLY B 1 111 ? 15.539 3.055 13.055 1 79.75 111 GLY B C 1
ATOM 2089 O O . GLY B 1 111 ? 14.984 3.982 13.648 1 79.75 111 GLY B O 1
ATOM 2090 N N . LEU B 1 112 ? 16.438 3.27 12.133 1 81.62 112 LEU B N 1
ATOM 2091 C CA . LEU B 1 112 ? 17.047 4.582 11.969 1 81.62 112 LEU B CA 1
ATOM 2092 C C . LEU B 1 112 ? 16.234 5.438 10.992 1 81.62 112 LEU B C 1
ATOM 2094 O O . LEU B 1 112 ? 16.281 6.668 11.062 1 81.62 112 LEU B O 1
ATOM 2098 N N . LEU B 1 113 ? 15.586 4.797 10.125 1 87.88 113 LEU B N 1
ATOM 2099 C CA . LEU B 1 113 ? 14.844 5.535 9.109 1 87.88 113 LEU B CA 1
ATOM 2100 C C . LEU B 1 113 ? 13.352 5.234 9.195 1 87.88 113 LEU B C 1
ATOM 2102 O O . LEU B 1 113 ? 12.914 4.148 8.812 1 87.88 113 LEU B O 1
ATOM 2106 N N . PRO B 1 114 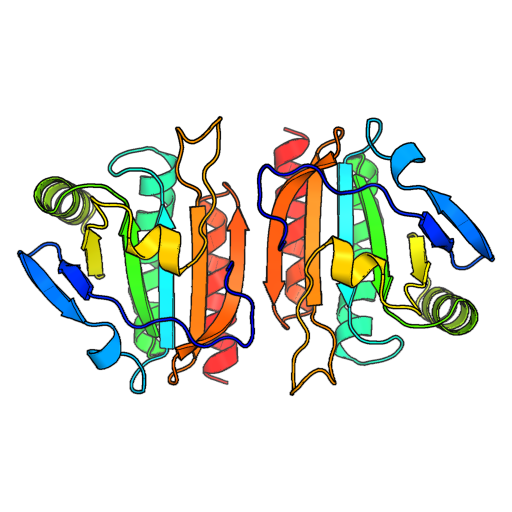? 12.633 6.219 9.703 1 90.75 114 PRO B N 1
ATOM 2107 C CA . PRO B 1 114 ? 11.188 5.984 9.727 1 90.75 114 PRO B CA 1
ATOM 2108 C C . PRO B 1 114 ? 10.617 5.672 8.344 1 90.75 114 PRO B C 1
ATOM 2110 O O . PRO B 1 114 ? 11.078 6.234 7.344 1 90.75 114 PRO B O 1
ATOM 2113 N N . GLY B 1 115 ? 9.641 4.82 8.32 1 92.56 115 GLY B N 1
ATOM 2114 C CA . GLY B 1 115 ? 9.047 4.398 7.066 1 92.56 115 GLY B CA 1
ATOM 2115 C C . GLY B 1 115 ? 8.203 5.48 6.414 1 92.56 115 GLY B C 1
ATOM 2116 O O . GLY B 1 115 ? 7.801 6.445 7.074 1 92.56 115 GLY B O 1
ATOM 2117 N N . ARG B 1 116 ? 8.094 5.34 5.113 1 96.44 116 ARG B N 1
ATOM 2118 C CA . ARG B 1 116 ? 7.215 6.184 4.305 1 96.44 116 ARG B CA 1
ATOM 2119 C C . ARG B 1 116 ? 5.922 5.453 3.959 1 96.44 116 ARG B C 1
ATOM 2121 O O . ARG B 1 116 ? 5.934 4.488 3.191 1 96.44 116 ARG B O 1
ATOM 2128 N N . VAL B 1 117 ? 4.805 5.844 4.527 1 97.75 117 VAL B N 1
ATOM 2129 C CA . VAL B 1 117 ? 3.518 5.188 4.336 1 97.75 117 VAL B CA 1
ATOM 2130 C C . VAL B 1 117 ? 2.422 6.234 4.156 1 97.75 117 VAL B C 1
ATOM 2132 O O . VAL B 1 117 ? 2.4 7.246 4.863 1 97.75 117 VAL B O 1
ATOM 2135 N N . THR B 1 118 ? 1.519 6.039 3.193 1 98.62 118 THR B N 1
ATOM 2136 C CA . THR B 1 118 ? 0.345 6.883 2.996 1 98.62 118 THR B CA 1
ATOM 2137 C C . THR B 1 118 ? -0.937 6.098 3.266 1 98.62 118 THR B C 1
ATOM 2139 O O . THR B 1 118 ? -1.113 4.992 2.752 1 98.62 118 THR B O 1
ATOM 2142 N N . TYR B 1 119 ? -1.749 6.664 4.082 1 98.44 119 TYR B N 1
ATOM 2143 C CA . TYR B 1 119 ? -3.1 6.176 4.348 1 98.44 119 TYR B CA 1
ATOM 2144 C C . TYR B 1 119 ? -4.141 7.09 3.713 1 98.44 119 TYR B C 1
ATOM 2146 O O . TYR B 1 119 ? -4.051 8.312 3.822 1 98.44 119 TYR B O 1
ATOM 2154 N N . VAL B 1 120 ? -5.121 6.504 3.059 1 98.69 120 VAL B N 1
ATOM 2155 C CA . VAL B 1 120 ? -6.301 7.242 2.617 1 98.69 120 VAL B CA 1
ATOM 2156 C C . VAL B 1 120 ? -7.543 6.707 3.328 1 98.69 120 VAL B C 1
ATOM 2158 O O . VAL B 1 120 ? -7.77 5.496 3.369 1 98.69 120 VAL B O 1
ATOM 2161 N N . THR B 1 121 ? -8.258 7.602 3.938 1 98.38 121 THR B N 1
ATOM 2162 C CA . THR B 1 121 ? -9.492 7.211 4.613 1 98.38 121 THR B CA 1
ATOM 2163 C C . THR B 1 121 ? -10.703 7.828 3.926 1 98.38 121 THR B C 1
ATOM 2165 O O . THR B 1 121 ? -10.586 8.852 3.246 1 98.38 121 THR B O 1
ATOM 2168 N N . ASP B 1 122 ? -11.852 7.191 4.164 1 97.88 122 ASP B N 1
ATOM 2169 C CA . ASP B 1 122 ? -13.094 7.867 3.801 1 97.88 122 ASP B CA 1
ATOM 2170 C C . ASP B 1 122 ? -13.492 8.891 4.863 1 97.88 122 ASP B C 1
ATOM 2172 O O . ASP B 1 122 ? -12.727 9.156 5.793 1 97.88 122 ASP B O 1
ATOM 2176 N N . ARG B 1 123 ? -14.664 9.539 4.676 1 97.31 123 ARG B N 1
ATOM 2177 C CA . ARG B 1 123 ? -15.109 10.617 5.551 1 97.31 123 ARG B CA 1
ATOM 2178 C C . ARG B 1 123 ? -15.266 10.133 6.984 1 97.31 123 ARG B C 1
ATOM 2180 O O . ARG B 1 123 ? -15.18 10.922 7.926 1 97.31 123 ARG B O 1
ATOM 2187 N N . ASN B 1 124 ? -15.492 8.828 7.164 1 97.31 124 ASN B N 1
ATOM 2188 C CA . ASN B 1 124 ? -15.734 8.281 8.492 1 97.31 124 ASN B CA 1
ATOM 2189 C C . ASN B 1 124 ? -14.445 7.812 9.156 1 97.31 124 ASN B C 1
ATOM 2191 O O . ASN B 1 124 ? -14.469 7.262 10.258 1 97.31 124 ASN B O 1
ATOM 2195 N N . GLY B 1 125 ? -13.344 7.922 8.516 1 97.81 125 GLY B N 1
ATOM 2196 C CA . GLY B 1 125 ? -12.062 7.547 9.078 1 97.81 125 GLY B CA 1
ATOM 2197 C C . GLY B 1 125 ? -11.695 6.098 8.812 1 97.81 125 GLY B C 1
ATOM 2198 O O . GLY B 1 125 ? -10.742 5.574 9.398 1 97.81 125 GLY B O 1
ATOM 2199 N N . GLU B 1 126 ? -12.484 5.457 8.008 1 96.81 126 GLU B N 1
ATOM 2200 C CA . GLU B 1 126 ? -12.148 4.086 7.621 1 96.81 126 GLU B CA 1
ATOM 2201 C C . GLU B 1 126 ? -11.07 4.062 6.543 1 96.81 126 GLU B C 1
ATOM 2203 O O . GLU B 1 126 ? -11.195 4.738 5.52 1 96.81 126 GLU B O 1
ATOM 2208 N N . ILE B 1 127 ? -10.047 3.225 6.77 1 96.88 127 ILE B N 1
ATOM 2209 C CA . ILE B 1 127 ? -8.938 3.141 5.832 1 96.88 127 ILE B CA 1
ATOM 2210 C C . ILE B 1 127 ? -9.383 2.422 4.562 1 96.88 127 ILE B C 1
ATOM 2212 O O . ILE B 1 127 ? -9.945 1.328 4.629 1 96.88 127 ILE B O 1
ATOM 2216 N N . LYS B 1 128 ? -9.055 3.098 3.404 1 96.44 128 LYS B N 1
ATOM 2217 C CA . LYS B 1 128 ? -9.461 2.553 2.113 1 96.44 128 LYS B CA 1
ATOM 2218 C C . LYS B 1 128 ? -8.25 2.164 1.272 1 96.44 128 LYS B C 1
ATOM 2220 O O . LYS B 1 128 ? -8.375 1.433 0.289 1 96.44 128 LYS B O 1
ATOM 2225 N N . MET B 1 129 ? -7.133 2.68 1.662 1 97.06 129 MET B N 1
ATOM 2226 C CA . MET B 1 129 ? -5.891 2.412 0.943 1 97.06 129 MET B CA 1
ATOM 2227 C C . MET B 1 129 ? -4.68 2.598 1.855 1 97.06 129 MET B C 1
ATOM 2229 O O . MET B 1 129 ? -4.629 3.547 2.641 1 97.06 129 MET B O 1
ATOM 2233 N N . ILE B 1 130 ? -3.73 1.702 1.803 1 97.31 130 ILE B N 1
ATOM 2234 C CA . ILE B 1 130 ? -2.408 1.832 2.404 1 97.31 130 ILE B CA 1
ATOM 2235 C C . ILE B 1 130 ? -1.334 1.612 1.342 1 97.31 130 ILE B C 1
ATOM 2237 O O . ILE B 1 130 ? -1.379 0.628 0.599 1 97.31 130 ILE B O 1
ATOM 2241 N N . PHE B 1 131 ? -0.497 2.561 1.243 1 98 131 PHE B N 1
ATOM 2242 C CA . PHE B 1 131 ? 0.662 2.438 0.367 1 98 131 PHE B CA 1
ATOM 2243 C C . PHE B 1 131 ? 1.956 2.604 1.155 1 98 131 PHE B C 1
ATOM 2245 O O . PHE B 1 131 ? 2.232 3.682 1.685 1 98 131 PHE B O 1
ATOM 2252 N N . ASP B 1 132 ? 2.703 1.529 1.3 1 96.38 132 ASP B N 1
ATOM 2253 C CA . ASP B 1 132 ? 3.977 1.479 2.012 1 96.38 132 ASP B CA 1
ATOM 2254 C C . ASP B 1 132 ? 5.137 1.245 1.045 1 96.38 132 ASP B C 1
ATOM 2256 O O . ASP B 1 132 ? 5.328 0.13 0.555 1 96.38 132 ASP B O 1
ATOM 2260 N N . SER B 1 133 ? 5.875 2.377 0.788 1 96.38 133 SER B N 1
ATOM 2261 C CA . SER B 1 133 ? 6.961 2.316 -0.183 1 96.38 133 SER B CA 1
ATOM 2262 C C . SER B 1 133 ? 7.91 3.502 -0.028 1 96.38 133 SER B C 1
ATOM 2264 O O . SER B 1 133 ? 7.477 4.613 0.292 1 96.38 133 SER B O 1
ATOM 2266 N N . MET B 1 134 ? 9.148 3.277 -0.373 1 92.62 134 MET B N 1
ATOM 2267 C CA . MET B 1 134 ? 10.125 4.359 -0.319 1 92.62 134 MET B CA 1
ATOM 2268 C C . MET B 1 134 ? 10.055 5.223 -1.571 1 92.62 134 MET B C 1
ATOM 2270 O O . MET B 1 134 ? 10.703 6.266 -1.65 1 92.62 134 MET B O 1
ATOM 2274 N N . MET B 1 135 ? 9.227 4.816 -2.533 1 94 135 MET B N 1
ATOM 2275 C CA . MET B 1 135 ? 9.062 5.59 -3.764 1 94 135 MET B CA 1
ATOM 2276 C C . MET B 1 135 ? 8.227 6.84 -3.512 1 94 135 MET B C 1
ATOM 2278 O O . MET B 1 135 ? 7.031 6.859 -3.812 1 94 135 MET B O 1
ATOM 2282 N N . ALA B 1 136 ? 8.898 7.914 -3.236 1 96.69 136 ALA B N 1
ATOM 2283 C CA . ALA B 1 136 ? 8.297 9.141 -2.725 1 96.69 136 ALA B CA 1
ATOM 2284 C C . ALA B 1 136 ? 7.293 9.719 -3.723 1 96.69 136 ALA B C 1
ATOM 2286 O O . ALA B 1 136 ? 6.184 10.102 -3.35 1 96.69 136 ALA B O 1
ATOM 2287 N N . SER B 1 137 ? 7.621 9.734 -4.996 1 96.69 137 SER B N 1
ATOM 2288 C CA . SER B 1 137 ? 6.824 10.422 -6.008 1 96.69 137 SER B CA 1
ATOM 2289 C C . SER B 1 137 ? 5.547 9.648 -6.32 1 96.69 137 SER B C 1
ATOM 2291 O O . SER B 1 137 ? 4.613 10.195 -6.918 1 96.69 137 SER B O 1
ATOM 2293 N N . LYS B 1 138 ? 5.461 8.414 -5.941 1 96.25 138 LYS B N 1
ATOM 2294 C CA . LYS B 1 138 ? 4.328 7.586 -6.332 1 96.25 138 LYS B CA 1
ATOM 2295 C C . LYS B 1 138 ? 3.17 7.738 -5.352 1 96.25 138 LYS B C 1
ATOM 2297 O O . LYS B 1 138 ? 2.033 7.379 -5.664 1 96.25 138 LYS B O 1
ATOM 2302 N N . HIS B 1 139 ? 3.432 8.242 -4.227 1 98.56 139 HIS B N 1
ATOM 2303 C CA . HIS B 1 139 ? 2.406 8.383 -3.201 1 98.56 139 HIS B CA 1
ATOM 2304 C C . HIS B 1 139 ? 1.296 9.32 -3.656 1 98.56 139 HIS B C 1
ATOM 2306 O O . HIS B 1 139 ? 0.124 9.102 -3.34 1 98.56 139 HIS B O 1
ATOM 2312 N N . ILE B 1 140 ? 1.634 10.32 -4.465 1 98.62 140 ILE B N 1
ATOM 2313 C CA . ILE B 1 140 ? 0.68 11.375 -4.805 1 98.62 140 ILE B CA 1
ATOM 2314 C C . ILE B 1 140 ? -0.363 10.828 -5.777 1 98.62 140 ILE B C 1
ATOM 2316 O O . ILE B 1 140 ? -1.562 10.836 -5.484 1 98.62 140 ILE B O 1
ATOM 2320 N N . PRO B 1 141 ? 0.076 10.266 -6.902 1 97.81 141 PRO B N 1
ATOM 2321 C CA . PRO B 1 141 ? -0.955 9.789 -7.828 1 97.81 141 PRO B CA 1
ATOM 2322 C C . PRO B 1 141 ? -1.77 8.633 -7.258 1 97.81 141 PRO B C 1
ATOM 2324 O O . PRO B 1 141 ? -2.955 8.492 -7.57 1 97.81 141 PRO B O 1
ATOM 2327 N N . ILE B 1 142 ? -1.209 7.824 -6.473 1 97.56 142 ILE B N 1
ATOM 2328 C CA . ILE B 1 142 ? -1.907 6.688 -5.879 1 97.56 142 ILE B CA 1
ATOM 2329 C C . ILE B 1 142 ? -2.961 7.188 -4.895 1 97.56 142 ILE B C 1
ATOM 2331 O O . ILE B 1 142 ? -4.102 6.719 -4.906 1 97.56 142 ILE B O 1
ATOM 2335 N N . ALA B 1 143 ? -2.6 8.109 -4.117 1 98.56 143 ALA B N 1
ATOM 2336 C CA . ALA B 1 143 ? -3.547 8.695 -3.174 1 98.56 143 ALA B CA 1
ATOM 2337 C C . ALA B 1 143 ? -4.684 9.406 -3.908 1 98.56 143 ALA B C 1
ATOM 2339 O O . ALA B 1 143 ? -5.848 9.289 -3.518 1 98.56 143 ALA B O 1
ATOM 2340 N N . LEU B 1 144 ? -4.332 10.172 -4.934 1 98.44 144 LEU B N 1
ATOM 2341 C CA . LEU B 1 144 ? -5.344 10.906 -5.684 1 98.44 144 LEU B CA 1
ATOM 2342 C C . LEU B 1 144 ? -6.359 9.961 -6.309 1 98.44 144 LEU B C 1
ATOM 2344 O O . LEU B 1 144 ? -7.562 10.227 -6.285 1 98.44 144 LEU B O 1
ATOM 2348 N N . LYS B 1 145 ? -5.871 8.883 -6.828 1 96.75 145 LYS B N 1
ATOM 2349 C CA . LYS B 1 145 ? -6.77 7.895 -7.414 1 96.75 145 LYS B CA 1
ATOM 2350 C C . LYS B 1 145 ? -7.711 7.316 -6.363 1 96.75 145 LYS B C 1
ATOM 2352 O O . LYS B 1 145 ? -8.891 7.09 -6.637 1 96.75 145 LYS B O 1
ATOM 2357 N N . ALA B 1 146 ? -7.191 7.066 -5.215 1 97.5 146 ALA B N 1
ATOM 2358 C CA . ALA B 1 146 ? -8.016 6.547 -4.125 1 97.5 146 ALA B CA 1
ATOM 2359 C C . ALA B 1 146 ? -9.102 7.547 -3.742 1 97.5 146 ALA B C 1
ATOM 2361 O O . ALA B 1 146 ? -10.258 7.164 -3.533 1 97.5 146 ALA B O 1
ATOM 2362 N N . ILE B 1 147 ? -8.703 8.812 -3.672 1 98.25 147 ILE B N 1
ATOM 2363 C CA . ILE B 1 147 ? -9.664 9.852 -3.305 1 98.25 147 ILE B CA 1
ATOM 2364 C C . ILE B 1 147 ? -10.719 9.984 -4.395 1 98.25 147 ILE B C 1
ATOM 2366 O O . ILE B 1 147 ? -11.914 10.125 -4.098 1 98.25 147 ILE B O 1
ATOM 2370 N N . LYS B 1 148 ? -10.336 9.938 -5.656 1 96.94 148 LYS B N 1
ATOM 2371 C CA . LYS B 1 148 ? -11.281 10.023 -6.77 1 96.94 148 LYS B CA 1
ATOM 2372 C C . LYS B 1 148 ? -12.305 8.898 -6.707 1 96.94 148 LYS B C 1
ATOM 2374 O O . LYS B 1 148 ? -13.484 9.109 -6.996 1 96.94 148 LYS B O 1
ATOM 2379 N N . LYS B 1 149 ? -11.875 7.77 -6.305 1 93.81 149 LYS B N 1
ATOM 2380 C CA . LYS B 1 149 ? -12.773 6.621 -6.203 1 93.81 149 LYS B CA 1
ATOM 2381 C C . LYS B 1 149 ? -13.805 6.82 -5.102 1 93.81 149 LYS B C 1
ATOM 2383 O O . LYS B 1 149 ? -14.945 6.367 -5.219 1 93.81 149 LYS B O 1
ATOM 2388 N N . LEU B 1 150 ? -13.375 7.41 -4.051 1 93.69 150 LEU B N 1
ATOM 2389 C CA . LEU B 1 150 ? -14.266 7.676 -2.928 1 93.69 150 LEU B CA 1
ATOM 2390 C C . LEU B 1 150 ? -15.32 8.719 -3.305 1 93.69 150 LEU B C 1
ATOM 2392 O O . LEU B 1 150 ? -16.422 8.719 -2.756 1 93.69 150 LEU B O 1
ATOM 2396 N N . ALA B 1 151 ? -14.93 9.695 -4.09 1 87.06 151 ALA B N 1
ATOM 2397 C CA . ALA B 1 151 ? -15.805 10.805 -4.465 1 87.06 151 ALA B CA 1
ATOM 2398 C C . ALA B 1 151 ? -16.828 10.359 -5.496 1 87.06 151 ALA B C 1
ATOM 2400 O O . ALA B 1 151 ? -17.844 11.047 -5.719 1 87.06 151 ALA B O 1
ATOM 2401 N N . LEU B 1 152 ? -16.578 9.203 -6.176 1 73.19 152 LEU B N 1
ATOM 2402 C CA . LEU B 1 152 ? -17.547 8.648 -7.121 1 73.19 152 LEU B CA 1
ATOM 2403 C C . LEU B 1 152 ? -18.609 7.84 -6.398 1 73.19 152 LEU B C 1
ATOM 2405 O O . LEU B 1 152 ? -19.781 7.898 -6.754 1 73.19 152 LEU B O 1
#